Protein AF-0000000079723163 (afdb_homodimer)

Foldseek 3Di:
DDDDPDDAEAEDEDQDAVLLVVQCCQLVNWAWDDDDDFWTWTDDVRYIYMYGYDPDQDPDPDARDEAEDPDQDCVVSVVSCVVVVWAWDDDQDDDPFHGKTWTAGPSGHIYMYTYGD/DDDDPDDAEAEDEDQDAVLLVVQCCQLVNWAWDDDDDFWTWTDDVRYIYMYGYDPDQDPDPDARDEAEDPDQDCVVSVVSCVVVVWAWDDDQDDDPFHGKTWTAGPSGHIYMYTYGD

Radius of gyration: 17.19 Å; Cα contacts (8 Å, |Δi|>4): 540; chains: 2; bounding box: 41×47×34 Å

pLDDT: mean 89.73, std 8.56, range [56.38, 97.12]

Structure (mmCIF, N/CA/C/O backbone):
data_AF-0000000079723163-model_v1
#
loop_
_entity.id
_entity.type
_entity.pdbx_description
1 polymer 'VOC family protein'
#
loop_
_atom_site.group_PDB
_atom_site.id
_atom_site.type_symbol
_atom_site.label_atom_id
_atom_site.label_alt_id
_atom_site.label_comp_id
_atom_site.label_asym_id
_atom_site.label_entity_id
_atom_site.label_seq_id
_atom_site.pdbx_PDB_ins_code
_atom_site.Cartn_x
_atom_site.Cartn_y
_atom_site.Cartn_z
_atom_site.occupancy
_atom_site.B_iso_or_equiv
_atom_site.auth_seq_id
_atom_site.auth_comp_id
_atom_site.auth_asym_id
_atom_site.auth_atom_id
_atom_site.pdbx_PDB_model_num
ATOM 1 N N . MET A 1 1 ? 1.624 16.75 14.906 1 86.94 1 MET A N 1
ATOM 2 C CA . MET A 1 1 ? 1.81 15.477 14.234 1 86.94 1 MET A CA 1
ATOM 3 C C . MET A 1 1 ? 0.556 14.609 14.344 1 86.94 1 MET A C 1
ATOM 5 O O . MET A 1 1 ? -0.158 14.68 15.344 1 86.94 1 MET A O 1
ATOM 9 N N . ILE A 1 2 ? 0.342 13.891 13.289 1 90.44 2 ILE A N 1
ATOM 10 C CA . ILE A 1 2 ? -0.819 13.008 13.297 1 90.44 2 ILE A CA 1
ATOM 11 C C . ILE A 1 2 ? -0.411 11.625 13.812 1 90.44 2 ILE A C 1
ATOM 13 O O . ILE A 1 2 ? 0.451 10.969 13.227 1 90.44 2 ILE A O 1
ATOM 17 N N . ILE A 1 3 ? -1.005 11.25 14.828 1 85.88 3 ILE A N 1
ATOM 18 C CA . ILE A 1 3 ? -0.7 9.953 15.414 1 85.88 3 ILE A CA 1
ATOM 19 C C . ILE A 1 3 ? -1.606 8.883 14.797 1 85.88 3 ILE A C 1
ATOM 21 O O . ILE A 1 3 ? -2.832 9.023 14.805 1 85.88 3 ILE A O 1
ATOM 25 N N . VAL A 1 4 ? -0.95 7.883 14.25 1 88.62 4 VAL A N 1
ATOM 26 C CA . VAL A 1 4 ? -1.71 6.781 13.664 1 88.62 4 VAL A CA 1
ATOM 27 C C . VAL A 1 4 ? -1.384 5.484 14.406 1 88.62 4 VAL A C 1
ATOM 29 O O . VAL A 1 4 ? -0.294 5.336 14.961 1 88.62 4 VAL A O 1
ATOM 32 N N . GLU A 1 5 ? -2.271 4.57 14.461 1 85.88 5 GLU A N 1
ATOM 33 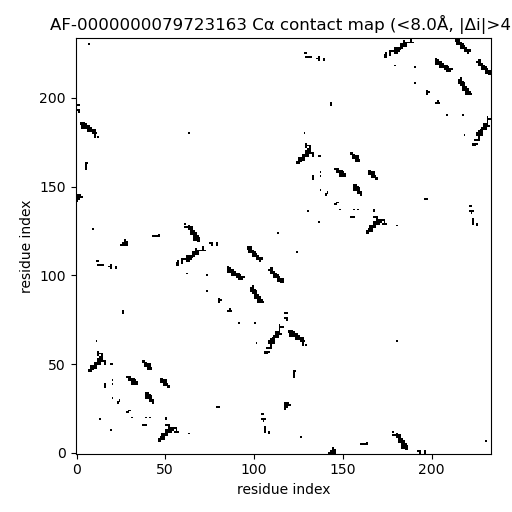C CA . GLU A 1 5 ? -2.088 3.289 15.141 1 85.88 5 GLU A CA 1
ATOM 34 C C . GLU A 1 5 ? -1.391 2.281 14.227 1 85.88 5 GLU A C 1
ATOM 36 O O . GLU A 1 5 ? -0.691 1.386 14.703 1 85.88 5 GLU A O 1
ATOM 41 N N . GLY A 1 6 ? -1.607 2.422 12.992 1 84.94 6 GLY A N 1
ATOM 42 C CA . GLY A 1 6 ? -1.061 1.499 12.008 1 84.94 6 GLY A CA 1
ATOM 43 C C . GLY A 1 6 ? -1.639 1.693 10.617 1 84.94 6 GLY A C 1
ATOM 44 O O . GLY A 1 6 ? -2.367 2.656 10.375 1 84.94 6 GLY A O 1
ATOM 45 N N . ILE A 1 7 ? -1.254 0.832 9.773 1 87.12 7 ILE A N 1
ATOM 46 C CA . ILE A 1 7 ? -1.836 0.818 8.43 1 87.12 7 ILE A CA 1
ATOM 47 C C . ILE A 1 7 ? -3.152 0.042 8.453 1 87.12 7 ILE A C 1
ATOM 49 O O . ILE A 1 7 ? -3.234 -1.038 9.039 1 87.12 7 ILE A O 1
ATOM 53 N N . GLY A 1 8 ? -4.176 0.606 7.969 1 88.12 8 GLY A N 1
ATOM 54 C CA . GLY A 1 8 ? -5.453 -0.081 7.844 1 88.12 8 GLY A CA 1
ATOM 55 C C . GLY A 1 8 ? -5.52 -1.002 6.641 1 88.12 8 GLY A C 1
ATOM 56 O O . GLY A 1 8 ? -5.832 -2.186 6.773 1 88.12 8 GLY A O 1
ATOM 57 N N . HIS A 1 9 ? -5.289 -0.412 5.527 1 91.44 9 HIS A N 1
ATOM 58 C CA . HIS A 1 9 ? -5.301 -1.197 4.301 1 91.44 9 HIS A CA 1
ATOM 59 C C . HIS A 1 9 ? -4.594 -0.459 3.166 1 91.44 9 HIS A C 1
ATOM 61 O O . HIS A 1 9 ? -4.355 0.748 3.26 1 91.44 9 HIS A O 1
ATOM 67 N N . VAL A 1 10 ? -4.223 -1.216 2.148 1 92.19 10 VAL A N 1
ATOM 68 C CA . VAL A 1 10 ? -3.699 -0.684 0.895 1 92.19 10 VAL A CA 1
ATOM 69 C C . VAL A 1 10 ? -4.781 -0.749 -0.183 1 92.19 10 VAL A C 1
ATOM 71 O O . VAL A 1 10 ? -5.449 -1.772 -0.337 1 92.19 10 VAL A O 1
ATOM 74 N N . ASN A 1 11 ? -4.918 0.325 -0.876 1 91.38 11 ASN A N 1
ATOM 75 C CA . ASN A 1 11 ? -5.906 0.347 -1.947 1 91.38 11 ASN A CA 1
ATOM 76 C C . ASN A 1 11 ? -5.309 -0.113 -3.273 1 91.38 11 ASN A C 1
ATOM 78 O O . ASN A 1 11 ? -4.23 0.337 -3.66 1 91.38 11 ASN A O 1
ATOM 82 N N . ILE A 1 12 ? -6.027 -0.979 -3.949 1 91 12 ILE A N 1
ATOM 83 C CA . ILE A 1 12 ? -5.637 -1.464 -5.27 1 91 12 ILE A CA 1
ATOM 84 C C . ILE A 1 12 ? -6.789 -1.264 -6.25 1 91 12 ILE A C 1
ATOM 86 O O . ILE A 1 12 ? -7.855 -1.861 -6.098 1 91 12 ILE A O 1
ATOM 90 N N . PRO A 1 13 ? -6.566 -0.438 -7.234 1 90.56 13 PRO A N 1
ATOM 91 C CA . PRO A 1 13 ? -7.613 -0.272 -8.25 1 90.56 13 PRO A CA 1
ATOM 92 C C . PRO A 1 13 ? -7.777 -1.504 -9.133 1 90.56 13 PRO A C 1
ATOM 94 O O . PRO A 1 13 ? -6.785 -2.127 -9.523 1 90.56 13 PRO A O 1
ATOM 97 N N . VAL A 1 14 ? -8.992 -1.816 -9.406 1 91.94 14 VAL A N 1
ATOM 98 C CA . VAL A 1 14 ? -9.258 -2.979 -10.25 1 91.94 14 VAL A CA 1
ATOM 99 C C . VAL A 1 14 ? -10.383 -2.656 -11.234 1 91.94 14 VAL A C 1
ATOM 101 O O . VAL A 1 14 ? -11.242 -1.818 -10.953 1 91.94 14 VAL A O 1
ATOM 104 N N . THR A 1 15 ? -10.375 -3.266 -12.383 1 90.56 15 THR A N 1
ATOM 105 C CA . THR A 1 15 ? -11.422 -3.07 -13.375 1 90.56 15 THR A CA 1
ATOM 106 C C . THR A 1 15 ? -12.477 -4.172 -13.273 1 90.56 15 THR A C 1
ATOM 108 O O . THR A 1 15 ? -13.641 -3.961 -13.609 1 90.56 15 THR A O 1
ATOM 111 N N . GLN A 1 16 ? -12.078 -5.297 -12.875 1 92.56 16 GLN A N 1
ATOM 112 C CA . GLN A 1 16 ? -12.953 -6.438 -12.656 1 92.56 16 GLN A CA 1
ATOM 113 C C . GLN A 1 16 ? -12.828 -6.965 -11.227 1 92.56 16 GLN A C 1
ATOM 115 O O . GLN A 1 16 ? -11.938 -7.766 -10.938 1 92.56 16 GLN A O 1
ATOM 120 N N . LEU A 1 17 ? -13.75 -6.66 -10.406 1 95.25 17 LEU A N 1
ATOM 121 C CA . LEU A 1 17 ? -13.664 -6.891 -8.969 1 95.25 17 LEU A CA 1
ATOM 122 C C . LEU A 1 17 ? -13.625 -8.383 -8.664 1 95.25 17 LEU A C 1
ATOM 124 O O . LEU A 1 17 ? -12.727 -8.852 -7.957 1 95.25 17 LEU A O 1
ATOM 128 N N . ASP A 1 18 ? -14.547 -9.18 -9.258 1 96.31 18 ASP A N 1
ATOM 129 C CA . ASP A 1 18 ? -14.648 -10.602 -8.953 1 96.31 18 ASP A CA 1
ATOM 130 C C . ASP A 1 18 ? -13.391 -11.352 -9.375 1 96.31 18 ASP A C 1
ATOM 132 O O . ASP A 1 18 ? -12.891 -12.195 -8.633 1 96.31 18 ASP A O 1
ATOM 136 N N . ALA A 1 19 ? -12.945 -11.055 -10.531 1 95 19 ALA A N 1
ATOM 137 C CA . ALA A 1 19 ? -11.719 -11.688 -11.016 1 95 19 ALA A CA 1
ATOM 138 C C . ALA A 1 19 ? -10.539 -11.359 -10.117 1 95 19 ALA A C 1
ATOM 140 O O . ALA A 1 19 ? -9.68 -12.219 -9.875 1 95 19 ALA A O 1
ATOM 141 N N . SER A 1 20 ? -10.453 -10.141 -9.695 1 95.94 20 SER A N 1
ATOM 142 C CA . SER A 1 20 ? -9.367 -9.719 -8.82 1 95.94 20 SER A CA 1
ATOM 143 C C . SER A 1 20 ? -9.445 -10.414 -7.469 1 95.94 20 SER A C 1
ATOM 145 O O . SER A 1 20 ? -8.422 -10.844 -6.926 1 95.94 20 SER A O 1
ATOM 147 N N . ILE A 1 21 ? -10.641 -10.453 -6.914 1 97.06 21 ILE A N 1
ATOM 148 C CA . ILE A 1 21 ? -10.836 -11.164 -5.652 1 97.06 21 ILE A CA 1
ATOM 149 C C . ILE A 1 21 ? -10.328 -12.594 -5.781 1 97.06 21 ILE A C 1
ATOM 151 O O . ILE A 1 21 ? -9.57 -13.07 -4.934 1 97.06 21 ILE A O 1
ATOM 155 N N . GLU A 1 22 ? -10.719 -13.297 -6.824 1 96.75 22 GLU A N 1
ATOM 156 C CA . GLU A 1 22 ? -10.305 -14.68 -7.055 1 96.75 22 GLU A CA 1
ATOM 157 C C . GLU A 1 22 ? -8.789 -14.781 -7.18 1 96.75 22 GLU A C 1
ATOM 159 O O . GLU A 1 22 ? -8.18 -15.711 -6.641 1 96.75 22 GLU A O 1
ATOM 164 N N . PHE A 1 23 ? -8.227 -13.867 -7.848 1 96.5 23 PHE A N 1
ATOM 165 C CA . PHE A 1 23 ? -6.781 -13.844 -8.031 1 96.5 23 PHE A CA 1
ATOM 166 C C . PHE A 1 23 ? -6.066 -13.82 -6.688 1 96.5 23 PHE A C 1
ATOM 168 O O . PHE A 1 23 ? -5.199 -14.664 -6.426 1 96.5 23 PHE A O 1
ATOM 175 N N . TYR A 1 24 ? -6.391 -12.883 -5.852 1 95.88 24 TYR A N 1
ATOM 176 C CA . TYR A 1 24 ? -5.695 -12.703 -4.582 1 95.88 24 TYR A CA 1
ATOM 177 C C . TYR A 1 24 ? -5.992 -13.859 -3.631 1 95.88 24 TYR A C 1
ATOM 179 O O . TYR A 1 24 ? -5.152 -14.227 -2.807 1 95.88 24 TYR A O 1
ATOM 187 N N . ARG A 1 25 ? -7.172 -14.414 -3.754 1 95.5 25 ARG A N 1
ATOM 188 C CA . ARG A 1 25 ? -7.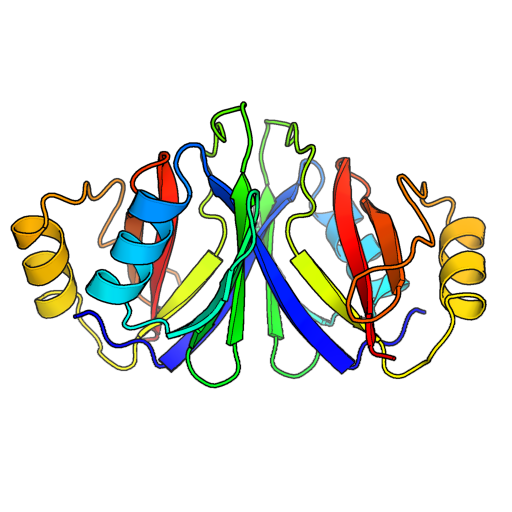492 -15.594 -2.963 1 95.5 25 ARG A CA 1
ATOM 189 C C . ARG A 1 25 ? -6.637 -16.781 -3.387 1 95.5 25 ARG A C 1
ATOM 191 O O . ARG A 1 25 ? -6.07 -17.484 -2.541 1 95.5 25 ARG A O 1
ATOM 198 N N . GLU A 1 26 ? -6.504 -16.969 -4.641 1 94.62 26 GLU A N 1
ATOM 199 C CA . GLU A 1 26 ? -5.844 -18.156 -5.18 1 94.62 26 GLU A CA 1
ATOM 200 C C . GLU A 1 26 ? -4.324 -18.047 -5.066 1 94.62 26 GLU A C 1
ATOM 202 O O . GLU A 1 26 ? -3.643 -19.031 -4.801 1 94.62 26 GLU A O 1
ATOM 207 N N . ILE A 1 27 ? -3.822 -16.875 -5.297 1 94.19 27 ILE A N 1
ATOM 208 C CA . ILE A 1 27 ? -2.375 -16.703 -5.355 1 94.19 27 ILE A CA 1
ATOM 209 C C . ILE A 1 27 ? -1.811 -16.594 -3.943 1 94.19 27 ILE A C 1
ATOM 211 O O . ILE A 1 27 ? -0.755 -17.156 -3.646 1 94.19 27 ILE A O 1
ATOM 215 N N . PHE A 1 28 ? -2.461 -15.82 -2.986 1 91.88 28 PHE A N 1
ATOM 216 C CA . PHE A 1 28 ? -1.898 -15.516 -1.676 1 91.88 28 PHE A CA 1
ATOM 217 C C . PHE A 1 28 ? -2.775 -16.078 -0.566 1 91.88 28 PHE A C 1
ATOM 219 O O . PHE A 1 28 ? -2.406 -16.031 0.609 1 91.88 28 PHE A O 1
ATOM 226 N N . ASP A 1 29 ? -3.916 -16.5 -0.84 1 91.94 29 ASP A N 1
ATOM 227 C CA . ASP A 1 29 ? -4.871 -17.047 0.116 1 91.94 29 ASP A CA 1
ATOM 228 C C . ASP A 1 29 ? -5.52 -15.953 0.949 1 91.94 29 ASP A C 1
ATOM 230 O O . ASP A 1 29 ? -5.711 -16.109 2.156 1 91.94 29 ASP A O 1
ATOM 234 N N . PHE A 1 30 ? -5.742 -14.867 0.364 1 94.62 30 PHE A N 1
ATOM 235 C CA . PHE A 1 30 ? -6.488 -13.805 1.025 1 94.62 30 PHE A CA 1
ATOM 236 C C . PHE A 1 30 ? -7.918 -14.25 1.32 1 94.62 30 PHE A C 1
ATOM 238 O O . PHE A 1 30 ? -8.523 -14.984 0.531 1 94.62 30 PHE A O 1
ATOM 245 N N . GLU A 1 31 ? -8.391 -13.75 2.445 1 95.94 31 GLU A N 1
ATOM 246 C CA . GLU A 1 31 ? -9.781 -13.992 2.807 1 95.94 31 GLU A CA 1
ATOM 247 C C . GLU A 1 31 ? -10.641 -12.758 2.547 1 95.94 31 GLU A C 1
ATOM 249 O O . GLU A 1 31 ? -10.234 -11.633 2.84 1 95.94 31 GLU A O 1
ATOM 254 N N . VAL A 1 32 ? -11.836 -12.953 2.041 1 96.75 32 VAL A N 1
ATOM 255 C CA . VAL A 1 32 ? -12.75 -11.844 1.795 1 96.75 32 VAL A CA 1
ATOM 256 C C . VAL A 1 32 ? -13.445 -11.453 3.096 1 96.75 32 VAL A C 1
ATOM 258 O O . VAL A 1 32 ? -14.148 -12.266 3.699 1 96.75 32 VAL A O 1
ATOM 261 N N . GLU A 1 33 ? -13.242 -10.273 3.525 1 95.38 33 GLU A N 1
ATOM 262 C CA . GLU A 1 33 ? -13.93 -9.773 4.715 1 95.38 33 GLU A CA 1
ATOM 263 C C . GLU A 1 33 ? -15.273 -9.148 4.352 1 95.38 33 GLU A C 1
ATOM 265 O O . GLU A 1 33 ? -16.281 -9.422 5.004 1 95.38 33 GLU A O 1
ATOM 270 N N . THR A 1 34 ? -15.234 -8.281 3.457 1 94.94 34 THR A N 1
ATOM 271 C CA . THR A 1 34 ? -16.438 -7.629 2.963 1 94.94 34 THR A CA 1
ATOM 272 C C . THR A 1 34 ? -16.391 -7.484 1.443 1 94.94 34 THR A C 1
ATOM 274 O O . THR A 1 34 ? -15.312 -7.414 0.854 1 94.94 34 THR A O 1
ATOM 277 N N . LYS A 1 35 ? -17.469 -7.586 0.819 1 95.94 35 LYS A N 1
ATOM 278 C CA . LYS A 1 35 ? -17.641 -7.355 -0.613 1 95.94 35 LYS A CA 1
ATOM 279 C C . LYS A 1 35 ? -18.891 -6.531 -0.894 1 95.94 35 LYS A C 1
ATOM 281 O O . LYS A 1 35 ? -19.984 -6.855 -0.411 1 95.94 35 LYS A O 1
ATOM 286 N N . LYS A 1 36 ? -18.719 -5.512 -1.542 1 94.69 36 LYS A N 1
ATOM 287 C CA . LYS A 1 36 ? -19.797 -4.66 -2.045 1 94.69 36 LYS A CA 1
ATOM 288 C C . LYS A 1 36 ? -19.781 -4.602 -3.57 1 94.69 36 LYS A C 1
ATOM 290 O O . LYS A 1 36 ? -19.094 -5.391 -4.219 1 94.69 36 LYS A O 1
ATOM 295 N N . ASP A 1 37 ? -20.531 -3.736 -4.109 1 92.94 37 ASP A N 1
ATOM 296 C CA . ASP A 1 37 ? -20.641 -3.684 -5.562 1 92.94 37 ASP A CA 1
ATOM 297 C C . ASP A 1 37 ? -19.359 -3.172 -6.199 1 92.94 37 ASP A C 1
ATOM 299 O O . ASP A 1 37 ? -18.922 -3.678 -7.242 1 92.94 37 ASP A O 1
ATOM 303 N N . ALA A 1 38 ? -18.75 -2.182 -5.562 1 93 38 ALA A N 1
ATOM 304 C CA . ALA A 1 38 ? -17.641 -1.516 -6.23 1 93 38 ALA A CA 1
ATOM 305 C C . ALA A 1 38 ? -16.344 -1.703 -5.445 1 93 38 ALA A C 1
ATOM 307 O O . ALA A 1 38 ? -15.312 -1.106 -5.781 1 93 38 ALA A O 1
ATOM 308 N N . GLU A 1 39 ? -16.391 -2.557 -4.387 1 94.5 39 GLU A N 1
ATOM 309 C CA . GLU A 1 39 ? -15.172 -2.711 -3.598 1 94.5 39 GLU A CA 1
ATOM 310 C C . GLU A 1 39 ? -15.219 -3.984 -2.758 1 94.5 39 GLU A C 1
ATOM 312 O O . GLU A 1 39 ? -16.281 -4.559 -2.547 1 94.5 39 GLU A O 1
ATOM 317 N N . ALA A 1 40 ? -14.086 -4.434 -2.334 1 96.75 40 ALA A N 1
ATOM 318 C CA . ALA A 1 40 ? -13.938 -5.578 -1.442 1 96.75 40 ALA A CA 1
ATOM 319 C C . ALA A 1 40 ? -12.734 -5.406 -0.521 1 96.75 40 ALA A C 1
ATOM 321 O O . ALA A 1 40 ? -11.688 -4.914 -0.947 1 96.75 40 ALA A O 1
ATOM 322 N N . ILE A 1 41 ? -12.906 -5.762 0.678 1 95.12 41 ILE A N 1
ATOM 323 C CA . ILE A 1 41 ? -11.797 -5.812 1.626 1 95.12 41 ILE A CA 1
ATOM 324 C C . ILE A 1 41 ? -11.344 -7.262 1.812 1 95.12 41 ILE A C 1
ATOM 326 O O . ILE A 1 41 ? -12.156 -8.133 2.121 1 95.12 41 ILE A O 1
ATOM 330 N N . LEU A 1 42 ? -10.102 -7.492 1.547 1 96.25 42 LEU A N 1
ATOM 331 C CA . LEU A 1 42 ? -9.492 -8.805 1.745 1 96.25 42 LEU A CA 1
ATOM 332 C C . LEU A 1 42 ? -8.438 -8.75 2.844 1 96.25 42 LEU A C 1
ATOM 334 O O . LEU A 1 42 ? -7.699 -7.773 2.953 1 96.25 42 LEU A O 1
ATOM 338 N N . SER A 1 43 ? -8.352 -9.773 3.596 1 94.69 43 SER A N 1
ATOM 339 C CA . SER A 1 43 ? -7.383 -9.82 4.688 1 94.69 43 SER A CA 1
ATOM 340 C C . SER A 1 43 ? -6.449 -11.016 4.551 1 94.69 43 SER A C 1
ATOM 342 O O . SER A 1 43 ? -6.832 -12.055 3.998 1 94.69 43 SER A O 1
ATOM 344 N N . LEU A 1 44 ? -5.246 -10.812 4.871 1 90.88 44 LEU A N 1
ATOM 345 C CA . LEU A 1 44 ? -4.223 -11.828 5.078 1 90.88 44 LEU A CA 1
ATOM 346 C C . LEU A 1 44 ? -3.541 -11.656 6.43 1 90.88 44 LEU A C 1
ATOM 348 O O . LEU A 1 44 ? -2.707 -10.758 6.598 1 90.88 44 LEU A O 1
ATOM 352 N N . ASP A 1 45 ? -3.904 -12.461 7.426 1 85.81 45 ASP A N 1
ATOM 353 C CA . ASP A 1 45 ? -3.463 -12.289 8.805 1 85.81 45 ASP A CA 1
ATOM 354 C C . ASP A 1 45 ? -3.816 -10.891 9.328 1 85.81 45 ASP A C 1
ATOM 356 O O . ASP A 1 45 ? -4.992 -10.547 9.43 1 85.81 45 ASP A O 1
ATOM 360 N N . SER A 1 46 ? -2.781 -10.039 9.516 1 82.38 46 SER A N 1
ATOM 361 C CA . SER A 1 46 ? -3.047 -8.734 10.117 1 82.38 46 SER A CA 1
ATOM 362 C C . SER A 1 46 ? -3.07 -7.637 9.062 1 82.38 46 SER A C 1
ATOM 364 O O . SER A 1 46 ? -3.225 -6.457 9.391 1 82.38 46 SER A O 1
ATOM 366 N N . PHE A 1 47 ? -2.984 -8.023 7.852 1 85.38 47 PHE A N 1
ATOM 367 C CA . PHE A 1 47 ? -2.926 -7.031 6.785 1 85.38 47 PHE A CA 1
ATOM 368 C C . PHE A 1 47 ? -4.184 -7.09 5.922 1 85.38 47 PHE A C 1
ATOM 370 O O . PHE A 1 47 ? -4.793 -8.148 5.781 1 85.38 47 PHE A O 1
ATOM 377 N N . LYS A 1 48 ? -4.52 -5.926 5.379 1 92.44 48 LYS A N 1
ATOM 378 C CA . LYS A 1 48 ? -5.695 -5.863 4.512 1 92.44 48 LYS A CA 1
ATOM 379 C C . LYS A 1 48 ? -5.391 -5.098 3.229 1 92.44 48 LYS A C 1
ATOM 381 O O . LYS A 1 48 ? -4.602 -4.152 3.234 1 92.44 48 LYS A O 1
ATOM 386 N N . ILE A 1 49 ? -6.008 -5.523 2.18 1 94.62 49 ILE A N 1
ATOM 387 C CA . ILE A 1 49 ? -6.074 -4.746 0.949 1 94.62 49 ILE A CA 1
ATOM 388 C C . ILE A 1 49 ? -7.531 -4.43 0.616 1 94.62 49 ILE A C 1
ATOM 390 O O . ILE A 1 49 ? -8.43 -5.195 0.97 1 94.62 49 ILE A O 1
ATOM 394 N N . ARG A 1 50 ? -7.738 -3.336 0.056 1 93.62 50 ARG A N 1
ATOM 395 C CA . ARG A 1 50 ? -9.039 -2.938 -0.47 1 93.62 50 ARG A CA 1
ATOM 396 C C . ARG A 1 50 ? -9.016 -2.846 -1.992 1 93.62 50 ARG A C 1
ATOM 398 O O . ARG A 1 5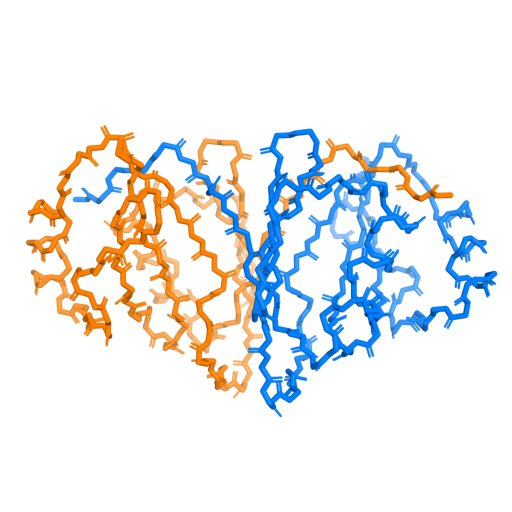0 ? -8.25 -2.059 -2.557 1 93.62 50 ARG A O 1
ATOM 405 N N . LEU A 1 51 ? -9.719 -3.699 -2.592 1 95.06 51 LEU A N 1
ATOM 406 C CA . LEU A 1 51 ? -9.922 -3.641 -4.035 1 95.06 51 LEU A CA 1
ATOM 407 C C . LEU A 1 51 ? -11.039 -2.668 -4.391 1 95.06 51 LEU A C 1
ATOM 409 O O . LEU A 1 51 ? -12.148 -2.77 -3.861 1 95.06 51 LEU A O 1
ATOM 413 N N . VAL A 1 52 ? -10.727 -1.747 -5.223 1 91.75 52 VAL A N 1
ATOM 414 C CA . VAL A 1 52 ? -11.695 -0.711 -5.566 1 91.75 52 VAL A CA 1
ATOM 415 C C . VAL A 1 52 ? -11.898 -0.678 -7.082 1 91.75 52 VAL A C 1
ATOM 417 O O . VAL A 1 52 ? -10.938 -0.525 -7.84 1 91.75 52 VAL A O 1
ATOM 420 N N . LYS A 1 53 ? -13.117 -0.801 -7.441 1 91.62 53 LYS A N 1
ATOM 421 C CA . LYS A 1 53 ? -13.43 -0.73 -8.867 1 91.62 53 LYS A CA 1
ATOM 422 C C . LYS A 1 53 ? -13.078 0.639 -9.438 1 91.62 53 LYS A C 1
ATOM 424 O O . LYS A 1 53 ? -13.461 1.67 -8.883 1 91.62 53 LYS A O 1
ATOM 429 N N . SER A 1 54 ? -12.25 0.562 -10.406 1 83.94 54 SER A N 1
ATOM 430 C CA . SER A 1 54 ? -11.828 1.778 -11.094 1 83.94 54 SER A CA 1
ATOM 431 C C . SER A 1 54 ? -11.844 1.595 -12.609 1 83.94 54 SER A C 1
ATOM 433 O O . SER A 1 54 ? -11.719 0.473 -13.102 1 83.94 54 SER A O 1
ATOM 435 N N . THR A 1 55 ? -12.055 2.707 -13.32 1 74.69 55 THR A N 1
ATOM 436 C CA . THR A 1 55 ? -12.086 2.639 -14.773 1 74.69 55 THR A CA 1
ATOM 437 C C . THR A 1 55 ? -10.695 2.895 -15.352 1 74.69 55 THR A C 1
ATOM 439 O O . THR A 1 55 ? -10.469 2.688 -16.547 1 74.69 55 THR A O 1
ATOM 442 N N . ILE A 1 56 ? -9.852 3.312 -14.586 1 60.97 56 ILE A N 1
ATOM 443 C CA . ILE A 1 56 ? -8.531 3.652 -15.094 1 60.97 56 ILE A CA 1
ATOM 444 C C . ILE A 1 56 ? -7.531 2.568 -14.703 1 60.97 56 ILE A C 1
ATOM 446 O O . ILE A 1 56 ? -7.496 2.135 -13.547 1 60.97 56 ILE A O 1
ATOM 450 N N . ALA A 1 57 ? -6.93 2.068 -15.773 1 57.25 57 ALA A N 1
ATOM 451 C CA . ALA A 1 57 ? -5.859 1.112 -15.492 1 57.25 57 ALA A CA 1
ATOM 452 C C . ALA A 1 57 ? -4.648 1.81 -14.883 1 57.25 57 ALA A C 1
ATOM 454 O O . ALA A 1 57 ? -4.293 2.922 -15.289 1 57.25 57 ALA A O 1
ATOM 455 N N . PRO A 1 58 ? -4.242 1.247 -13.758 1 57.09 58 PRO A N 1
ATOM 456 C CA . PRO A 1 58 ? -3.045 1.873 -13.188 1 57.09 58 PRO A CA 1
ATOM 457 C C . PRO A 1 58 ? -1.845 1.82 -14.133 1 57.09 58 PRO A C 1
ATOM 459 O O . PRO A 1 58 ? -1.698 0.864 -14.898 1 57.09 58 PRO A O 1
ATOM 462 N N . ASP A 1 59 ? -1.411 2.861 -14.586 1 56.38 59 ASP A N 1
ATOM 463 C CA . ASP A 1 59 ? -0.128 2.854 -15.281 1 56.38 59 ASP A CA 1
ATOM 464 C C . ASP A 1 59 ? 1.034 2.838 -14.297 1 56.38 59 ASP A C 1
ATOM 466 O O . ASP A 1 59 ? 1.685 3.863 -14.078 1 56.38 59 ASP A O 1
ATOM 470 N N . GLN A 1 60 ? 1.112 1.629 -13.758 1 61.78 60 GLN A N 1
ATOM 471 C CA . GLN A 1 60 ? 2.062 1.739 -12.656 1 61.78 60 GLN A CA 1
ATOM 472 C C . GLN A 1 60 ? 3.379 1.045 -12.992 1 61.78 60 GLN A C 1
ATOM 474 O O . GLN A 1 60 ? 3.381 -0.072 -13.516 1 61.78 60 GLN A O 1
ATOM 479 N N . THR A 1 61 ? 4.445 1.761 -13.062 1 62.84 61 THR A N 1
ATOM 480 C CA . THR A 1 61 ? 5.789 1.2 -13.164 1 62.84 61 THR A CA 1
ATOM 481 C C . THR A 1 61 ? 6.285 0.741 -11.797 1 62.84 61 THR A C 1
ATOM 483 O O . THR A 1 61 ? 7.262 -0.007 -11.703 1 62.84 61 THR A O 1
ATOM 486 N N . LEU A 1 62 ? 5.586 1.13 -10.891 1 75.75 62 LEU A N 1
ATOM 487 C CA . LEU A 1 62 ? 6.004 0.802 -9.531 1 75.75 62 LEU A CA 1
ATOM 488 C C . LEU A 1 62 ? 4.992 -0.117 -8.859 1 75.75 62 LEU A C 1
ATOM 490 O O . LEU A 1 62 ? 3.783 0.102 -8.969 1 75.75 62 LEU A O 1
ATOM 494 N N . ALA A 1 63 ? 5.578 -1.212 -8.289 1 81 63 ALA A N 1
ATOM 495 C CA . ALA A 1 63 ? 4.691 -2.09 -7.535 1 81 63 ALA A CA 1
ATOM 496 C C . ALA A 1 63 ? 4 -1.328 -6.406 1 81 63 ALA A C 1
ATOM 498 O O . ALA A 1 63 ? 4.617 -0.493 -5.742 1 81 63 ALA A O 1
ATOM 499 N N . ALA A 1 64 ? 2.785 -1.655 -6.207 1 79.62 64 ALA A N 1
ATOM 500 C CA . ALA A 1 64 ? 2.02 -0.995 -5.152 1 79.62 64 ALA A CA 1
ATOM 501 C C . ALA A 1 64 ? 2.539 -1.383 -3.773 1 79.62 64 ALA A C 1
ATOM 503 O O . ALA A 1 64 ? 2.664 -0.532 -2.889 1 79.62 64 ALA A O 1
ATOM 504 N N . LEU A 1 65 ? 2.775 -2.709 -3.648 1 85.06 65 LEU A N 1
ATOM 505 C CA . LEU A 1 65 ? 3.211 -3.223 -2.354 1 85.06 65 LEU A CA 1
ATOM 506 C C . LEU A 1 65 ? 4.156 -4.406 -2.529 1 85.06 65 LEU A C 1
ATOM 508 O O . LEU A 1 65 ? 4.223 -5 -3.607 1 85.06 65 LEU A O 1
ATOM 512 N N . SER A 1 66 ? 4.887 -4.676 -1.467 1 90.38 66 SER A N 1
ATOM 513 C CA . SER A 1 66 ? 5.809 -5.805 -1.391 1 90.38 66 SER A CA 1
ATOM 514 C C . SER A 1 66 ? 5.488 -6.699 -0.201 1 90.38 66 SER A C 1
ATOM 516 O O . SER A 1 66 ? 5.352 -6.223 0.927 1 90.38 66 SER A O 1
ATOM 518 N N . PHE A 1 67 ? 5.375 -7.953 -0.528 1 91.56 67 PHE A N 1
ATOM 519 C CA . PHE A 1 67 ? 5.172 -8.953 0.515 1 91.56 67 PHE A CA 1
ATOM 520 C C . PHE A 1 67 ? 6.488 -9.617 0.886 1 91.56 67 PHE A C 1
ATOM 522 O O . PHE A 1 67 ? 7.32 -9.891 0.017 1 91.56 67 PHE A O 1
ATOM 529 N N . VAL A 1 68 ? 6.578 -9.906 2.107 1 89.06 68 VAL A N 1
ATOM 530 C CA . VAL A 1 68 ? 7.766 -10.609 2.58 1 89.06 68 VAL A CA 1
ATOM 531 C C . VAL A 1 68 ? 7.504 -12.109 2.584 1 89.06 68 VAL A C 1
ATOM 533 O O . VAL A 1 68 ? 6.473 -12.57 3.086 1 89.06 68 VAL A O 1
ATOM 536 N N . MET A 1 69 ? 8.422 -12.781 1.981 1 89.44 69 MET A N 1
ATOM 537 C CA . MET A 1 69 ? 8.359 -14.234 2.004 1 89.44 69 MET A CA 1
ATOM 538 C C . MET A 1 69 ? 9.25 -14.797 3.105 1 89.44 69 MET A C 1
ATOM 540 O O . MET A 1 69 ? 10.273 -14.211 3.441 1 89.44 69 MET A O 1
ATOM 544 N N . ASP A 1 70 ? 8.867 -15.883 3.66 1 86.25 70 ASP A N 1
ATOM 545 C CA . ASP A 1 70 ? 9.656 -16.531 4.703 1 86.25 70 ASP A CA 1
ATOM 546 C C . ASP A 1 70 ? 10.594 -17.578 4.105 1 86.25 70 ASP A C 1
ATOM 548 O O . ASP A 1 70 ? 11.172 -18.391 4.832 1 86.25 70 ASP A O 1
ATOM 552 N N . VAL A 1 71 ? 10.672 -17.656 2.834 1 86.69 71 VAL A N 1
ATOM 553 C CA . VAL A 1 71 ? 11.578 -18.562 2.137 1 86.69 71 VAL A CA 1
ATOM 554 C C . VAL A 1 71 ? 12.609 -17.766 1.35 1 86.69 71 VAL A C 1
ATOM 556 O O . VAL A 1 71 ? 12.336 -16.641 0.906 1 86.69 71 VAL A O 1
ATOM 559 N N . ASP A 1 72 ? 13.766 -18.406 1.133 1 86.25 72 ASP A N 1
ATOM 560 C CA . ASP A 1 72 ? 14.859 -17.703 0.467 1 86.25 72 ASP A CA 1
ATOM 561 C C . ASP A 1 72 ? 14.977 -18.141 -0.995 1 86.25 72 ASP A C 1
ATOM 563 O O . ASP A 1 72 ? 16.078 -18.328 -1.507 1 86.25 72 ASP A O 1
ATOM 567 N N . ASP A 1 73 ? 13.93 -18.375 -1.58 1 87.31 73 ASP A N 1
ATOM 568 C CA . ASP A 1 73 ? 13.891 -18.625 -3.02 1 87.31 73 ASP A CA 1
ATOM 569 C C . ASP A 1 73 ? 12.469 -18.453 -3.561 1 87.31 73 ASP A C 1
ATOM 571 O O . ASP A 1 73 ? 11.508 -18.375 -2.789 1 87.31 73 ASP A O 1
ATOM 575 N N . PHE A 1 74 ? 12.375 -18.375 -4.906 1 93.31 74 PHE A N 1
ATOM 576 C CA . PHE A 1 74 ? 11.094 -18.078 -5.535 1 93.31 74 PHE A CA 1
ATOM 577 C C . PHE A 1 74 ? 10.578 -19.281 -6.305 1 93.31 74 PHE A C 1
ATOM 579 O O . PHE A 1 74 ? 9.656 -19.172 -7.113 1 93.31 74 PHE A O 1
ATOM 586 N N . THR A 1 75 ? 11.211 -20.453 -6.105 1 93.38 75 THR A N 1
ATOM 587 C CA . THR A 1 75 ? 10.906 -21.609 -6.934 1 93.38 75 THR A CA 1
ATOM 588 C C . THR A 1 75 ? 9.422 -21.938 -6.871 1 93.38 75 THR A C 1
ATOM 590 O O . THR A 1 75 ? 8.75 -22.016 -7.906 1 93.38 75 THR A O 1
ATOM 593 N N . GLU A 1 76 ? 8.922 -22.078 -5.676 1 93.12 76 GLU A N 1
ATOM 594 C CA . GLU A 1 76 ? 7.512 -22.422 -5.527 1 93.12 76 GLU A CA 1
ATOM 595 C C . GLU A 1 76 ? 6.621 -21.297 -6.047 1 93.12 76 GLU A C 1
ATOM 597 O O . GLU A 1 76 ? 5.602 -21.547 -6.688 1 93.12 76 GLU A O 1
ATOM 602 N N . ALA A 1 77 ? 7 -20.094 -5.707 1 94.44 77 ALA A N 1
ATOM 603 C CA . ALA A 1 77 ? 6.223 -18.953 -6.168 1 94.44 77 ALA A CA 1
ATOM 604 C C . ALA A 1 77 ? 6.18 -18.891 -7.691 1 94.44 77 ALA A C 1
ATOM 606 O O . ALA A 1 77 ? 5.113 -18.672 -8.281 1 94.44 77 ALA A O 1
ATOM 607 N N . ILE A 1 78 ? 7.344 -19.078 -8.312 1 95.69 78 ILE A N 1
ATOM 608 C CA . ILE A 1 78 ? 7.434 -19.031 -9.766 1 95.69 78 ILE A CA 1
ATOM 609 C C . ILE A 1 78 ? 6.562 -20.125 -10.375 1 95.69 78 ILE A C 1
ATOM 611 O O . ILE A 1 78 ? 5.828 -19.875 -11.336 1 95.69 78 ILE A O 1
ATOM 615 N N . THR A 1 79 ? 6.672 -21.266 -9.836 1 95.81 79 THR A N 1
ATOM 616 C CA . THR A 1 79 ? 5.859 -22.375 -10.312 1 95.81 79 THR A CA 1
ATOM 617 C C . THR A 1 79 ? 4.371 -22.031 -10.242 1 95.81 79 THR A C 1
ATOM 619 O O . THR A 1 79 ? 3.631 -22.25 -11.195 1 95.81 79 THR A O 1
ATOM 622 N N . GLU A 1 80 ? 3.924 -21.516 -9.141 1 95 80 GLU A N 1
ATOM 623 C CA . GLU A 1 80 ? 2.527 -21.125 -8.945 1 95 80 GLU A CA 1
ATOM 624 C C . GLU A 1 80 ? 2.096 -20.078 -9.953 1 95 80 GLU A C 1
ATOM 626 O O . GLU A 1 80 ? 1.017 -20.172 -10.539 1 95 80 GLU A O 1
ATOM 631 N N . LEU A 1 81 ? 2.881 -19.047 -10.125 1 96.19 81 LEU A N 1
ATOM 632 C CA . LEU A 1 81 ? 2.578 -17.969 -11.055 1 96.19 81 LEU A CA 1
ATOM 633 C C . LEU A 1 81 ? 2.463 -18.484 -12.484 1 96.19 81 LEU A C 1
ATOM 635 O O . LEU A 1 81 ? 1.55 -18.094 -13.219 1 96.19 81 LEU A O 1
ATOM 639 N N . GLU A 1 82 ? 3.334 -19.328 -12.844 1 95.56 82 GLU A N 1
ATOM 640 C CA . GLU A 1 82 ? 3.314 -19.922 -14.18 1 95.56 82 GLU A CA 1
ATOM 641 C C . GLU A 1 82 ? 2.078 -20.781 -14.391 1 95.56 82 GLU A C 1
ATOM 643 O O . GLU A 1 82 ? 1.433 -20.719 -15.438 1 95.56 82 GLU A O 1
ATOM 648 N N . GLU A 1 83 ? 1.803 -21.578 -13.469 1 95.19 83 GLU A N 1
ATOM 649 C CA . GLU A 1 83 ? 0.645 -22.469 -13.555 1 95.19 83 GLU A CA 1
ATOM 650 C C . GLU A 1 83 ? -0.646 -21.672 -13.719 1 95.19 83 GLU A C 1
ATOM 652 O O . GLU A 1 83 ? -1.584 -22.125 -14.375 1 95.19 83 GLU A O 1
ATOM 657 N N . LYS A 1 84 ? -0.636 -20.516 -13.141 1 94.56 84 LYS A N 1
ATOM 658 C CA . LYS A 1 84 ? -1.834 -19.688 -13.188 1 94.56 84 LYS A CA 1
ATOM 659 C C . LYS A 1 84 ? -1.739 -18.656 -14.305 1 94.56 84 LYS A C 1
ATOM 661 O O . LYS A 1 84 ? -2.576 -17.75 -14.391 1 94.56 84 LYS A O 1
ATOM 666 N N . ASN A 1 85 ? -0.663 -18.703 -15.016 1 95.5 85 ASN A N 1
ATOM 667 C CA . ASN A 1 85 ? -0.427 -17.844 -16.172 1 95.5 85 ASN A CA 1
ATOM 668 C C . ASN A 1 85 ? -0.313 -16.375 -15.766 1 95.5 85 ASN A C 1
ATOM 670 O O . ASN A 1 85 ? -0.89 -15.492 -16.406 1 95.5 85 ASN A O 1
ATOM 674 N N . VAL A 1 86 ? 0.281 -16.172 -14.68 1 95.88 86 VAL A N 1
ATOM 675 C CA . VAL A 1 86 ? 0.562 -14.82 -14.211 1 95.88 86 VAL A CA 1
ATOM 676 C C . VAL A 1 86 ? 1.905 -14.352 -14.766 1 95.88 86 VAL A C 1
ATOM 678 O O . VAL A 1 86 ? 2.91 -15.055 -14.656 1 95.88 86 VAL A O 1
ATOM 681 N N . LYS A 1 87 ? 1.889 -13.164 -15.266 1 95.12 87 LYS A N 1
ATOM 682 C CA . LYS A 1 87 ? 3.092 -12.633 -15.898 1 95.12 87 LYS A CA 1
ATOM 683 C C . LYS A 1 87 ? 4.078 -12.109 -14.852 1 95.12 87 LYS A C 1
ATOM 685 O O . LYS A 1 87 ? 3.738 -11.242 -14.047 1 95.12 87 LYS A O 1
ATOM 690 N N . ILE A 1 88 ? 5.316 -12.609 -14.906 1 95.94 88 ILE A N 1
ATOM 691 C CA . ILE A 1 88 ? 6.422 -12.039 -14.141 1 95.94 88 ILE A CA 1
ATOM 692 C C . ILE A 1 88 ? 7.027 -10.867 -14.906 1 95.94 88 ILE A C 1
ATOM 694 O O . ILE A 1 88 ? 7.473 -11.023 -16.047 1 95.94 88 ILE A O 1
ATOM 698 N N . VAL A 1 89 ? 7.016 -9.773 -14.32 1 94.25 89 VAL A N 1
ATOM 699 C CA . VAL A 1 89 ? 7.402 -8.539 -15 1 94.25 89 VAL A CA 1
ATOM 700 C C . VAL A 1 89 ? 8.883 -8.258 -14.766 1 94.25 89 VAL A C 1
ATOM 702 O O . VAL A 1 89 ? 9.57 -7.711 -15.633 1 94.25 89 VAL A O 1
ATOM 705 N N . ARG A 1 90 ? 9.359 -8.648 -13.625 1 93.38 90 ARG A N 1
ATOM 706 C CA . ARG A 1 90 ? 10.742 -8.367 -13.258 1 93.38 90 ARG A CA 1
ATOM 707 C C . ARG A 1 90 ? 11.25 -9.383 -12.242 1 93.38 90 ARG A C 1
ATOM 709 O O . ARG A 1 90 ? 10.539 -9.742 -11.297 1 93.38 90 ARG A O 1
ATOM 716 N N . GLY A 1 91 ? 12.484 -9.672 -12.43 1 90.94 91 GLY A N 1
ATOM 717 C CA . GLY A 1 91 ? 13.148 -10.516 -11.453 1 90.94 91 GLY A CA 1
ATOM 718 C C . GLY A 1 91 ? 13 -12 -11.742 1 90.94 91 GLY A C 1
ATOM 719 O O . GLY A 1 91 ? 12.445 -12.383 -12.781 1 90.94 91 GLY A O 1
ATOM 720 N N . PRO A 1 92 ? 13.445 -12.781 -10.859 1 94 92 PRO A N 1
ATOM 721 C CA . PRO A 1 92 ? 14.133 -12.492 -9.602 1 94 92 PRO A CA 1
ATOM 722 C C . PRO A 1 92 ? 15.406 -11.672 -9.797 1 94 92 PRO A C 1
ATOM 724 O O . PRO A 1 92 ? 16.125 -11.867 -10.781 1 94 92 PRO A O 1
ATOM 727 N N . GLU A 1 93 ? 15.445 -10.664 -8.883 1 91.56 93 GLU A N 1
ATOM 728 C CA . GLU A 1 93 ? 16.641 -9.82 -8.922 1 91.56 93 GLU A CA 1
ATOM 729 C C . GLU A 1 93 ? 17.109 -9.477 -7.512 1 91.56 93 GLU A C 1
ATOM 731 O O . GLU A 1 93 ? 16.297 -9.297 -6.602 1 91.56 93 GLU A O 1
ATOM 736 N N . GLY A 1 94 ? 18.391 -9.445 -7.352 1 87.25 94 GLY A N 1
ATOM 737 C CA . GLY A 1 94 ? 18.984 -9.078 -6.078 1 87.25 94 GLY A CA 1
ATOM 738 C C . GLY A 1 94 ? 18.734 -7.629 -5.695 1 87.25 94 GLY A C 1
ATOM 739 O O . GLY A 1 94 ? 18.672 -6.754 -6.562 1 87.25 94 GLY A O 1
ATOM 740 N N . THR A 1 95 ? 18.5 -7.492 -4.328 1 77.38 95 THR A N 1
ATOM 741 C CA . THR A 1 95 ? 18.469 -6.164 -3.721 1 77.38 95 THR A CA 1
ATOM 742 C C . THR A 1 95 ? 19.609 -6.012 -2.713 1 77.38 95 THR A C 1
ATOM 744 O O . THR A 1 95 ? 20.453 -6.898 -2.576 1 77.38 95 THR A O 1
ATOM 747 N N . ASP A 1 96 ? 19.734 -4.875 -2.213 1 77.38 96 ASP A N 1
ATOM 748 C CA . ASP A 1 96 ? 20.75 -4.664 -1.199 1 77.38 96 ASP A CA 1
ATOM 749 C C . ASP A 1 96 ? 20.562 -5.605 -0.013 1 77.38 96 ASP A C 1
ATOM 751 O O . ASP A 1 96 ? 21.516 -5.977 0.661 1 77.38 96 ASP A O 1
ATOM 755 N N . SER A 1 97 ? 19.359 -6.055 0.109 1 81.94 97 SER A N 1
ATOM 756 C CA . SER A 1 97 ? 19.078 -6.781 1.343 1 81.94 97 SER A CA 1
ATOM 757 C C . SER A 1 97 ? 18.453 -8.141 1.051 1 81.94 97 SER A C 1
ATOM 759 O O . SER A 1 97 ? 18.016 -8.836 1.97 1 81.94 97 SER A O 1
ATOM 761 N N . GLY A 1 98 ? 18.422 -8.508 -0.215 1 89.94 98 GLY A N 1
ATOM 762 C CA . GLY A 1 98 ? 17.812 -9.773 -0.574 1 89.94 98 GLY A CA 1
ATOM 763 C C . GLY A 1 98 ? 17.484 -9.883 -2.053 1 89.94 98 GLY A C 1
ATOM 764 O O . GLY A 1 98 ? 18.297 -9.492 -2.9 1 89.94 98 GLY A O 1
ATOM 765 N N . GLU A 1 99 ? 16.375 -10.547 -2.34 1 93.75 99 GLU A N 1
ATOM 766 C CA . GLU A 1 99 ? 15.922 -10.695 -3.717 1 93.75 99 GLU A CA 1
ATOM 767 C C . GLU A 1 99 ? 14.43 -10.398 -3.842 1 93.75 99 GLU A C 1
ATOM 769 O O . GLU A 1 99 ? 13.664 -10.617 -2.898 1 93.75 99 GLU A O 1
ATOM 774 N N . SER A 1 100 ? 14.07 -9.945 -4.984 1 94.62 100 SER A N 1
ATOM 775 C CA . SER A 1 100 ? 12.672 -9.609 -5.215 1 94.62 100 SER A CA 1
ATOM 776 C C . SER A 1 100 ? 12.195 -10.133 -6.566 1 94.62 100 SER A C 1
ATOM 778 O O . SER A 1 100 ? 13 -10.406 -7.453 1 94.62 100 SER A O 1
ATOM 780 N N . LEU A 1 101 ? 10.961 -10.305 -6.699 1 96 101 LEU A N 1
ATOM 781 C CA . LEU A 1 101 ? 10.234 -10.711 -7.902 1 96 101 LEU A CA 1
ATOM 782 C C . LEU A 1 101 ? 8.93 -9.938 -8.039 1 96 101 LEU A C 1
ATOM 784 O O . LEU A 1 101 ? 8.188 -9.797 -7.066 1 96 101 LEU A O 1
ATOM 788 N N . THR A 1 102 ? 8.734 -9.359 -9.195 1 95.19 102 THR A N 1
ATOM 789 C CA . THR A 1 102 ? 7.539 -8.555 -9.438 1 95.19 102 THR A CA 1
ATOM 790 C C . THR A 1 102 ? 6.668 -9.195 -10.516 1 95.19 102 THR A C 1
ATOM 792 O O . THR A 1 102 ? 7.172 -9.633 -11.555 1 95.19 102 THR A O 1
ATOM 795 N N . PHE A 1 103 ? 5.461 -9.211 -10.242 1 95.44 103 PHE A N 1
A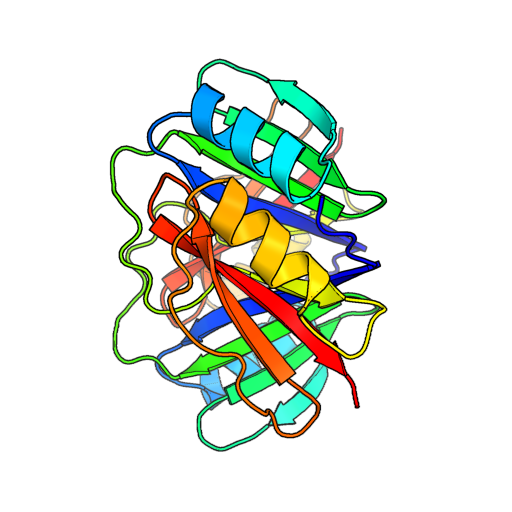TOM 796 C CA . PHE A 1 103 ? 4.52 -9.758 -11.211 1 95.44 103 PHE A CA 1
ATOM 797 C C . PHE A 1 103 ? 3.27 -8.891 -11.297 1 95.44 103 PHE A C 1
ATOM 799 O O . PHE A 1 103 ? 3.08 -7.98 -10.484 1 95.44 103 PHE A O 1
ATOM 806 N N . ALA A 1 104 ? 2.451 -9.148 -12.305 1 93.38 104 ALA A N 1
ATOM 807 C CA . ALA A 1 104 ? 1.265 -8.336 -12.555 1 93.38 104 ALA A CA 1
ATOM 808 C C . ALA A 1 104 ? -0.006 -9.086 -12.164 1 93.38 104 ALA A C 1
ATOM 810 O O . ALA A 1 104 ? -0.147 -10.273 -12.461 1 93.38 104 ALA A O 1
ATOM 811 N N . ASP A 1 105 ? -0.888 -8.359 -11.453 1 92.94 105 ASP A N 1
ATOM 812 C CA . ASP A 1 105 ? -2.203 -8.945 -11.219 1 92.94 105 ASP A CA 1
ATOM 813 C C . ASP A 1 105 ? -3.086 -8.836 -12.461 1 92.94 105 ASP A C 1
ATOM 815 O O . ASP A 1 105 ? -2.656 -8.312 -13.492 1 92.94 105 ASP A O 1
ATOM 819 N N . PRO A 1 106 ? -4.324 -9.289 -12.445 1 91.69 106 PRO A N 1
ATOM 820 C CA . PRO A 1 106 ? -5.164 -9.312 -13.648 1 91.69 106 PRO A CA 1
ATOM 821 C C . PRO A 1 106 ? -5.422 -7.914 -14.203 1 91.69 106 PRO A C 1
ATOM 823 O O . PRO A 1 106 ? -5.785 -7.773 -15.375 1 91.69 106 PRO A O 1
ATOM 826 N N . ASN A 1 107 ? -5.27 -6.926 -13.398 1 89.88 107 ASN A N 1
ATOM 827 C CA . ASN A 1 107 ? -5.512 -5.547 -13.812 1 89.88 107 ASN A CA 1
ATOM 828 C C . ASN A 1 107 ? -4.203 -4.805 -14.078 1 89.88 107 ASN A C 1
ATOM 830 O O . ASN A 1 107 ? -4.184 -3.574 -14.125 1 89.88 107 ASN A O 1
ATOM 834 N N . GLN A 1 108 ? -3.154 -5.512 -14.039 1 89.25 108 GLN A N 1
ATOM 835 C CA . GLN A 1 108 ? -1.819 -5.023 -14.367 1 89.25 108 GLN A CA 1
ATOM 836 C C . GLN A 1 108 ? -1.224 -4.23 -13.211 1 89.25 108 GLN A C 1
ATOM 838 O O . GLN A 1 108 ? -0.241 -3.506 -13.383 1 89.25 108 GLN A O 1
ATOM 843 N N . ASN A 1 109 ? -1.831 -4.305 -12.109 1 90.31 109 ASN A N 1
ATOM 844 C CA . ASN A 1 109 ? -1.128 -3.82 -10.922 1 90.31 109 ASN A CA 1
ATOM 845 C C . ASN A 1 109 ? 0.115 -4.656 -10.633 1 90.31 109 ASN A C 1
ATOM 847 O O . ASN A 1 109 ? 0.074 -5.887 -10.703 1 90.31 109 ASN A O 1
ATOM 851 N N . LEU A 1 110 ? 1.147 -3.939 -10.336 1 91.81 110 LEU A N 1
ATOM 852 C CA . LEU A 1 110 ? 2.383 -4.652 -10.031 1 91.81 110 LEU A CA 1
ATOM 853 C C . LEU A 1 110 ? 2.467 -4.988 -8.547 1 91.81 110 LEU A C 1
ATOM 855 O O . LEU A 1 110 ? 2.225 -4.129 -7.699 1 91.81 110 LEU A O 1
ATOM 859 N N . ILE A 1 111 ? 2.758 -6.258 -8.297 1 94.06 111 ILE A N 1
ATOM 860 C CA . ILE A 1 111 ? 2.92 -6.773 -6.945 1 94.06 111 ILE A CA 1
ATOM 861 C C . ILE A 1 111 ? 4.32 -7.363 -6.781 1 94.06 111 ILE A C 1
ATOM 863 O O . ILE A 1 111 ? 4.801 -8.086 -7.652 1 94.06 111 ILE A O 1
ATOM 867 N N . GLU A 1 112 ? 4.898 -7.051 -5.703 1 94.94 112 GLU A N 1
ATOM 868 C CA . GLU A 1 112 ? 6.25 -7.543 -5.438 1 94.94 112 GLU A CA 1
ATOM 869 C C . GLU A 1 112 ? 6.258 -8.531 -4.277 1 94.94 112 GLU A C 1
ATOM 871 O O . GLU A 1 112 ? 5.555 -8.336 -3.283 1 94.94 112 GLU A O 1
ATOM 876 N N . ILE A 1 113 ? 7.027 -9.602 -4.438 1 95.12 113 ILE A N 1
ATOM 877 C CA . ILE A 1 113 ? 7.395 -10.469 -3.318 1 95.12 113 ILE A CA 1
ATOM 878 C C . ILE A 1 113 ? 8.906 -10.422 -3.105 1 95.12 113 ILE A C 1
ATOM 880 O O . ILE A 1 113 ? 9.672 -10.289 -4.066 1 95.12 113 ILE A O 1
ATOM 884 N N . TYR A 1 114 ? 9.195 -10.484 -1.852 1 93.56 114 TYR A N 1
ATOM 885 C CA . TYR A 1 114 ? 10.578 -10.281 -1.456 1 93.56 114 TYR A CA 1
ATOM 886 C C . TYR A 1 114 ? 10.953 -11.188 -0.293 1 93.56 114 TYR A C 1
ATOM 888 O O . TYR A 1 114 ? 10.109 -11.523 0.538 1 93.56 114 TYR A O 1
ATOM 896 N N . TYR A 1 115 ? 12.242 -11.664 -0.336 1 90.88 115 TYR A N 1
ATOM 897 C CA . TYR A 1 115 ? 12.805 -12.281 0.857 1 90.88 115 TYR A CA 1
ATOM 898 C C . TYR A 1 115 ? 14.148 -11.656 1.209 1 90.88 115 TYR A C 1
ATOM 900 O O . TYR A 1 115 ? 14.867 -11.172 0.328 1 90.88 115 TYR A O 1
ATOM 908 N N . GLU A 1 116 ? 14.414 -11.57 2.484 1 85.06 116 GLU A N 1
ATOM 909 C CA . GLU A 1 116 ? 15.648 -10.969 2.988 1 85.06 116 GLU A CA 1
ATOM 910 C C . GLU A 1 116 ? 16.766 -12.008 3.076 1 85.06 116 GLU A C 1
ATOM 912 O O . GLU A 1 116 ? 16.5 -13.188 3.316 1 85.06 116 GLU A O 1
ATOM 917 N N . ASN A 1 117 ? 18.016 -11.555 2.838 1 79.81 117 ASN A N 1
ATOM 918 C CA . ASN A 1 117 ? 19.188 -12.414 2.994 1 79.81 117 ASN A CA 1
ATOM 919 C C . ASN A 1 117 ? 19.516 -12.656 4.465 1 79.81 117 ASN A C 1
ATOM 921 O O . ASN A 1 117 ? 19.266 -11.797 5.312 1 79.81 117 ASN A O 1
ATOM 925 N N . MET B 1 1 ? -0.091 -22.141 -3.941 1 87 1 MET B N 1
ATOM 926 C CA . MET B 1 1 ? -0.288 -20.828 -3.316 1 87 1 MET B CA 1
ATOM 927 C C . MET B 1 1 ? 1.03 -20.281 -2.781 1 87 1 MET B C 1
ATOM 929 O O . MET B 1 1 ? 1.894 -21.047 -2.342 1 87 1 MET B O 1
ATOM 933 N N . ILE B 1 2 ? 1.123 -18.984 -2.895 1 90.44 2 ILE B N 1
ATOM 934 C CA . ILE B 1 2 ? 2.338 -18.359 -2.391 1 90.44 2 ILE B CA 1
ATOM 935 C C . ILE B 1 2 ? 2.137 -17.953 -0.933 1 90.44 2 ILE B C 1
ATOM 937 O O . ILE B 1 2 ? 1.24 -17.156 -0.62 1 90.44 2 ILE B O 1
ATOM 941 N N . ILE B 1 3 ? 2.924 -18.469 -0.135 1 86.06 3 ILE B N 1
ATOM 942 C CA . ILE B 1 3 ? 2.836 -18.141 1.286 1 86.06 3 ILE B CA 1
ATOM 943 C C . ILE B 1 3 ? 3.709 -16.938 1.6 1 86.06 3 ILE B C 1
ATOM 945 O O . ILE B 1 3 ? 4.902 -16.922 1.286 1 86.06 3 ILE B O 1
ATOM 949 N N . VAL B 1 4 ? 3.055 -15.938 2.166 1 88.56 4 VAL B N 1
ATOM 950 C CA . VAL B 1 4 ? 3.791 -14.742 2.555 1 88.56 4 VAL B CA 1
ATOM 951 C C . VAL B 1 4 ? 3.703 -14.547 4.066 1 88.56 4 VAL B C 1
ATOM 953 O O . VAL B 1 4 ? 2.742 -14.992 4.699 1 88.56 4 VAL B O 1
ATOM 956 N N . GLU B 1 5 ? 4.645 -13.953 4.672 1 85.75 5 GLU B N 1
ATOM 957 C CA . GLU B 1 5 ? 4.684 -13.711 6.113 1 85.75 5 GLU B CA 1
ATOM 958 C C . GLU B 1 5 ? 3.926 -12.438 6.473 1 85.75 5 GLU B C 1
ATOM 960 O 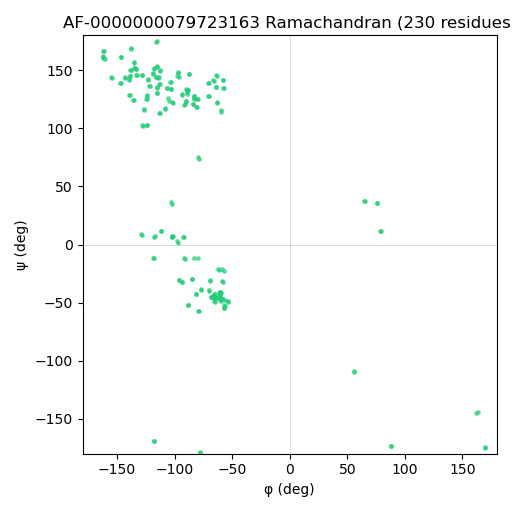O . GLU B 1 5 ? 3.395 -12.312 7.578 1 85.75 5 GLU B O 1
ATOM 965 N N . GLY B 1 6 ? 3.912 -11.539 5.586 1 84.56 6 GLY B N 1
ATOM 966 C CA . GLY B 1 6 ? 3.283 -10.25 5.812 1 84.56 6 GLY B CA 1
ATOM 967 C C . GLY B 1 6 ? 3.59 -9.234 4.727 1 84.56 6 GLY B C 1
ATOM 968 O O . GLY B 1 6 ? 4.184 -9.578 3.701 1 84.56 6 GLY B O 1
ATOM 969 N N . ILE B 1 7 ? 3.145 -8.07 4.949 1 87.06 7 ILE B N 1
ATOM 970 C CA . ILE B 1 7 ? 3.484 -6.969 4.062 1 87.06 7 ILE B CA 1
ATOM 971 C C . ILE B 1 7 ? 4.844 -6.391 4.453 1 87.06 7 ILE B C 1
ATOM 973 O O . ILE B 1 7 ? 5.117 -6.176 5.637 1 87.06 7 ILE B O 1
ATOM 977 N N . GLY B 1 8 ? 5.719 -6.277 3.555 1 88.19 8 GLY B N 1
ATOM 978 C CA . GLY B 1 8 ? 7.008 -5.648 3.797 1 88.19 8 GLY B CA 1
ATOM 979 C C . GLY B 1 8 ? 6.941 -4.133 3.785 1 88.19 8 GLY B C 1
ATOM 980 O O . GLY B 1 8 ? 7.359 -3.48 4.746 1 88.19 8 GLY B O 1
ATOM 981 N N . HIS B 1 9 ? 6.484 -3.641 2.695 1 91.44 9 HIS B N 1
ATOM 982 C CA . HIS B 1 9 ? 6.352 -2.193 2.572 1 91.44 9 HIS B CA 1
ATOM 983 C C . HIS B 1 9 ? 5.41 -1.822 1.433 1 91.44 9 HIS B C 1
ATOM 985 O O . HIS B 1 9 ? 5.094 -2.66 0.585 1 91.44 9 HIS B O 1
ATOM 991 N N . VAL B 1 10 ? 4.93 -0.592 1.467 1 92.12 10 VAL B N 1
ATOM 992 C CA . VAL B 1 10 ? 4.16 0.016 0.386 1 92.12 10 VAL B CA 1
ATOM 993 C C . VAL B 1 10 ? 5.043 0.99 -0.393 1 92.12 10 VAL B C 1
ATOM 995 O O . VAL B 1 10 ? 5.758 1.8 0.201 1 92.12 10 VAL B O 1
ATOM 998 N N . ASN B 1 11 ? 4.977 0.883 -1.667 1 91.44 11 ASN B N 1
ATOM 999 C CA . ASN B 1 11 ? 5.762 1.791 -2.494 1 91.44 11 ASN B CA 1
ATOM 1000 C C . ASN B 1 11 ? 4.988 3.062 -2.828 1 91.44 11 ASN B C 1
ATOM 1002 O O . ASN B 1 11 ? 3.822 2.996 -3.225 1 91.44 11 ASN B O 1
ATOM 1006 N N . ILE B 1 12 ? 5.645 4.184 -2.668 1 90.94 12 ILE B N 1
ATOM 1007 C CA . ILE B 1 12 ? 5.074 5.484 -3.014 1 90.94 12 ILE B CA 1
ATOM 1008 C C . ILE B 1 12 ? 6.02 6.223 -3.957 1 90.94 12 ILE B C 1
ATOM 1010 O O . ILE B 1 12 ? 7.141 6.566 -3.578 1 90.94 12 ILE B O 1
ATOM 1014 N N . PRO B 1 13 ? 5.566 6.477 -5.148 1 90.69 13 PRO B N 1
ATOM 1015 C CA . PRO B 1 13 ? 6.406 7.254 -6.062 1 90.69 13 PRO B CA 1
ATOM 1016 C C . PRO B 1 13 ? 6.516 8.719 -5.66 1 90.69 13 PRO B C 1
ATOM 1018 O O . PRO B 1 13 ? 5.527 9.328 -5.242 1 90.69 13 PRO B O 1
ATOM 1021 N N . VAL B 1 14 ? 7.691 9.211 -5.781 1 91.81 14 VAL B N 1
ATOM 1022 C CA . VAL B 1 14 ? 7.91 10.609 -5.418 1 91.81 14 VAL B CA 1
ATOM 1023 C C . VAL B 1 14 ? 8.812 11.273 -6.453 1 91.81 14 VAL B C 1
ATOM 1025 O O . VAL B 1 14 ? 9.641 10.609 -7.086 1 91.81 14 VAL B O 1
ATOM 1028 N N . THR B 1 15 ? 8.656 12.555 -6.664 1 90.62 15 THR B N 1
ATOM 1029 C CA . THR B 1 15 ? 9.5 13.297 -7.59 1 90.62 15 THR B CA 1
ATOM 1030 C C . THR B 1 15 ? 10.648 13.984 -6.848 1 90.62 15 THR B C 1
ATOM 1032 O O . THR B 1 15 ? 11.719 14.211 -7.418 1 90.62 15 THR B O 1
ATOM 1035 N N . GLN B 1 16 ? 10.422 14.336 -5.66 1 92.56 16 GLN B N 1
ATOM 1036 C CA . GLN B 1 16 ? 11.43 14.938 -4.789 1 92.56 16 GLN B CA 1
ATOM 1037 C C . GLN B 1 16 ? 11.586 14.133 -3.5 1 92.56 16 GLN B C 1
ATOM 1039 O O . GLN B 1 16 ? 10.836 14.328 -2.543 1 92.56 16 GLN B O 1
ATOM 1044 N N . LEU B 1 17 ? 12.609 13.375 -3.418 1 95.25 17 LEU B N 1
ATOM 1045 C CA . LEU B 1 17 ? 12.789 12.391 -2.359 1 95.25 17 LEU B CA 1
ATOM 1046 C C . LEU B 1 17 ? 12.922 13.07 -1 1 95.25 17 LEU B C 1
ATOM 1048 O O . LEU B 1 17 ? 12.203 12.734 -0.058 1 95.25 17 LEU B O 1
ATOM 1052 N N . ASP B 1 18 ? 13.805 14.102 -0.894 1 96.38 18 ASP B N 1
ATOM 1053 C CA . ASP B 1 18 ? 14.078 14.75 0.386 1 96.38 18 ASP B CA 1
ATOM 1054 C C . ASP B 1 18 ? 12.828 15.438 0.933 1 96.38 18 ASP B C 1
ATOM 1056 O O . ASP B 1 18 ? 12.539 15.344 2.127 1 96.38 18 ASP B O 1
ATOM 1060 N N . ALA B 1 19 ? 12.172 16.141 0.092 1 95.06 19 ALA B N 1
ATOM 1061 C CA . ALA B 1 19 ? 10.945 16.812 0.503 1 95.06 19 ALA B CA 1
ATOM 1062 C C . ALA B 1 19 ? 9.898 15.805 0.989 1 95.06 19 ALA B C 1
ATOM 1064 O O . ALA B 1 19 ? 9.172 16.062 1.948 1 95.06 19 ALA B O 1
ATOM 1065 N N . SER B 1 20 ? 9.805 14.711 0.305 1 95.94 20 SER B N 1
ATOM 1066 C CA . SER B 1 20 ? 8.844 13.68 0.682 1 95.94 20 SER B CA 1
ATOM 1067 C C . SER B 1 20 ? 9.203 13.055 2.027 1 95.94 20 SER B C 1
ATOM 1069 O O . SER B 1 20 ? 8.328 12.812 2.857 1 95.94 20 SER B O 1
ATOM 1071 N N . ILE B 1 21 ? 10.477 12.742 2.182 1 97.12 21 ILE B N 1
ATOM 1072 C CA . ILE B 1 21 ? 10.945 12.203 3.457 1 97.12 21 ILE B CA 1
ATOM 1073 C C . ILE B 1 21 ? 10.539 13.148 4.59 1 97.12 21 ILE B C 1
ATOM 1075 O O . ILE B 1 21 ? 9.977 12.711 5.598 1 97.12 21 ILE B O 1
ATOM 1079 N N . GLU B 1 22 ? 10.797 14.422 4.445 1 96.81 22 GLU B N 1
ATOM 1080 C CA . GLU B 1 22 ? 10.469 15.422 5.457 1 96.81 22 GLU B CA 1
ATOM 1081 C C . GLU B 1 22 ? 8.961 15.461 5.727 1 96.81 22 GLU B C 1
ATOM 1083 O O . GLU B 1 22 ? 8.539 15.57 6.875 1 96.81 22 GLU B O 1
ATOM 1088 N N . PHE B 1 23 ? 8.234 15.367 4.703 1 96.56 23 PHE B N 1
ATOM 1089 C CA . PHE B 1 23 ? 6.777 15.375 4.82 1 96.56 23 PHE B CA 1
ATOM 1090 C C . PHE B 1 23 ? 6.301 14.258 5.734 1 96.56 23 PHE B C 1
ATOM 1092 O O . PHE B 1 23 ? 5.566 14.5 6.695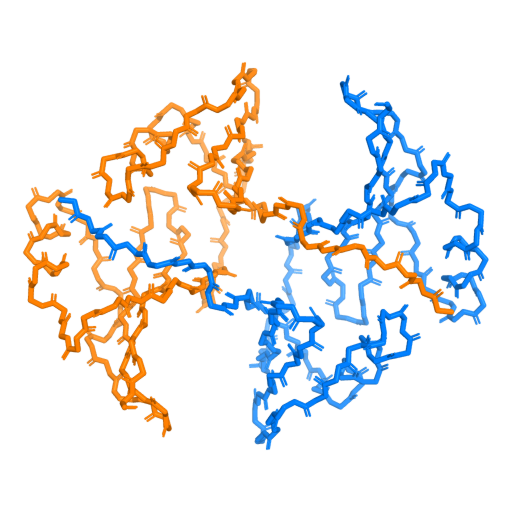 1 96.56 23 PHE B O 1
ATOM 1099 N N . TYR B 1 24 ? 6.688 13.047 5.441 1 96 24 TYR B N 1
ATOM 1100 C CA . TYR B 1 24 ? 6.207 11.891 6.184 1 96 24 TYR B CA 1
ATOM 1101 C C . TYR B 1 24 ? 6.758 11.883 7.605 1 96 24 TYR B C 1
ATOM 1103 O O . TYR B 1 24 ? 6.105 11.398 8.531 1 96 24 TYR B O 1
ATOM 1111 N N . ARG B 1 25 ? 7.934 12.43 7.758 1 95.56 25 ARG B N 1
ATOM 1112 C CA . ARG B 1 25 ? 8.484 12.57 9.102 1 95.56 25 ARG B CA 1
ATOM 1113 C C . ARG B 1 25 ? 7.672 13.562 9.922 1 95.56 25 ARG B C 1
ATOM 1115 O O . ARG B 1 25 ? 7.32 13.281 11.07 1 95.56 25 ARG B O 1
ATOM 1122 N N . GLU B 1 26 ? 7.344 14.648 9.344 1 94.69 26 GLU B N 1
ATOM 1123 C CA . GLU B 1 26 ? 6.707 15.742 10.062 1 94.69 26 GLU B CA 1
ATOM 1124 C C . GLU B 1 26 ? 5.227 15.461 10.305 1 94.69 26 GLU B C 1
ATOM 1126 O O . GLU B 1 26 ? 4.684 15.812 11.352 1 94.69 26 GLU B O 1
ATOM 1131 N N . ILE B 1 27 ? 4.598 14.875 9.336 1 94.25 27 ILE B N 1
ATOM 1132 C CA . ILE B 1 27 ? 3.152 14.695 9.406 1 94.25 27 ILE B CA 1
ATOM 1133 C C . ILE B 1 27 ? 2.828 13.477 10.266 1 94.25 27 ILE B C 1
ATOM 1135 O O . ILE B 1 27 ? 1.887 13.5 11.062 1 94.25 27 ILE B O 1
ATOM 1139 N N . PHE B 1 28 ? 3.568 12.32 10.125 1 92.06 28 PHE B N 1
ATOM 1140 C CA . PHE B 1 28 ? 3.209 11.055 10.766 1 92.06 28 PHE B CA 1
ATOM 1141 C C . PHE B 1 28 ? 4.301 10.602 11.727 1 92.06 28 PHE B C 1
ATOM 1143 O O . PHE B 1 28 ? 4.133 9.625 12.453 1 92.06 28 PHE B O 1
ATOM 1150 N N . ASP B 1 29 ? 5.41 11.172 11.703 1 92.12 29 ASP B N 1
ATOM 1151 C CA . ASP B 1 29 ? 6.551 10.844 12.555 1 92.12 29 ASP B CA 1
ATOM 1152 C C . ASP B 1 29 ? 7.234 9.562 12.078 1 92.12 29 ASP B C 1
ATOM 1154 O O . ASP B 1 29 ? 7.641 8.734 12.898 1 92.12 29 ASP B O 1
ATOM 1158 N N . PHE B 1 30 ? 7.27 9.367 10.836 1 94.75 30 PHE B N 1
ATOM 1159 C CA . PHE B 1 30 ? 8.023 8.25 10.273 1 94.75 30 PHE B CA 1
ATOM 1160 C C . PHE B 1 30 ? 9.516 8.406 10.555 1 94.75 30 PHE B C 1
ATOM 1162 O O . PHE B 1 30 ? 10.039 9.523 10.555 1 94.75 30 PHE B O 1
ATOM 1169 N N . GLU B 1 31 ? 10.141 7.266 10.75 1 95.94 31 GLU B N 1
ATOM 1170 C CA . GLU B 1 31 ? 11.586 7.246 10.922 1 95.94 31 GLU B CA 1
ATOM 1171 C C . GLU B 1 31 ? 12.281 6.758 9.656 1 95.94 31 GLU B C 1
ATOM 1173 O O . GLU B 1 31 ? 11.836 5.797 9.023 1 95.94 31 GLU B O 1
ATOM 1178 N N . VAL B 1 32 ? 13.391 7.371 9.305 1 96.81 32 VAL B N 1
ATOM 1179 C CA . VAL B 1 32 ? 14.148 6.953 8.125 1 96.81 32 VAL B CA 1
ATOM 1180 C C . VAL B 1 32 ? 15.023 5.75 8.477 1 96.81 32 VAL B C 1
ATOM 1182 O O . VAL B 1 32 ? 15.883 5.832 9.352 1 96.81 32 VAL B O 1
ATOM 1185 N N . GLU B 1 33 ? 14.789 4.68 7.84 1 95.38 33 GLU B N 1
ATOM 1186 C CA . GLU B 1 33 ? 15.617 3.496 8.039 1 95.38 33 GLU B CA 1
ATOM 1187 C C . GLU B 1 33 ? 16.828 3.502 7.105 1 95.38 33 GLU B C 1
ATOM 1189 O O . GLU B 1 33 ? 17.953 3.238 7.531 1 95.38 33 GLU B O 1
ATOM 1194 N N . THR B 1 34 ? 16.562 3.67 5.895 1 95 34 THR B N 1
ATOM 1195 C CA . THR B 1 34 ? 17.594 3.752 4.879 1 95 34 THR B CA 1
ATOM 1196 C C . THR B 1 34 ? 17.281 4.848 3.865 1 95 34 THR B C 1
ATOM 1198 O O . THR B 1 34 ? 16.109 5.172 3.641 1 95 34 THR B O 1
ATOM 1201 N N . LYS B 1 35 ? 18.25 5.492 3.389 1 95.88 35 LYS B N 1
ATOM 1202 C CA . LYS B 1 35 ? 18.156 6.484 2.322 1 95.88 35 LYS B CA 1
ATOM 1203 C C . LYS B 1 35 ? 19.266 6.297 1.294 1 95.88 35 LYS B C 1
ATOM 1205 O O . LYS B 1 35 ? 20.438 6.219 1.651 1 95.88 35 LYS B O 1
ATOM 1210 N N . LYS B 1 36 ? 18.891 6.16 0.145 1 94.62 36 LYS B N 1
ATOM 1211 C CA . LYS B 1 36 ? 19.797 6.113 -1.006 1 94.62 36 LYS B CA 1
ATOM 1212 C C . LYS B 1 36 ? 19.516 7.27 -1.964 1 94.62 36 LYS B C 1
ATOM 1214 O O . LYS B 1 36 ? 18.797 8.211 -1.617 1 94.62 36 LYS B O 1
ATOM 1219 N N . ASP B 1 37 ? 20.078 7.219 -3.084 1 92.69 37 ASP B N 1
ATOM 1220 C CA . ASP B 1 37 ? 19.953 8.328 -4.02 1 92.69 37 ASP B CA 1
ATOM 1221 C C . ASP B 1 37 ? 18.531 8.406 -4.578 1 92.69 37 ASP B C 1
ATOM 1223 O O . ASP B 1 37 ? 17.969 9.5 -4.723 1 92.69 37 ASP B O 1
ATOM 1227 N N . ALA B 1 38 ? 17.953 7.242 -4.863 1 92.94 38 ALA B N 1
ATOM 1228 C CA . ALA B 1 38 ? 16.688 7.258 -5.594 1 92.94 38 ALA B CA 1
ATOM 1229 C C . ALA B 1 38 ? 15.57 6.652 -4.758 1 92.94 38 ALA B C 1
ATOM 1231 O O . ALA B 1 38 ? 14.461 6.457 -5.25 1 92.94 38 ALA B O 1
ATOM 1232 N N . GLU B 1 39 ? 15.883 6.344 -3.48 1 94.44 39 GLU B N 1
ATOM 1233 C CA . GLU B 1 39 ? 14.836 5.723 -2.678 1 94.44 39 GLU B CA 1
ATOM 1234 C C . GLU B 1 39 ? 15.125 5.855 -1.187 1 94.44 39 GLU B C 1
ATOM 1236 O O . GLU B 1 39 ? 16.266 6.129 -0.795 1 94.44 39 GLU B O 1
ATOM 1241 N N . ALA B 1 40 ? 14.117 5.723 -0.388 1 96.75 40 ALA B N 1
ATOM 1242 C CA . ALA B 1 40 ? 14.227 5.723 1.068 1 96.75 40 ALA B CA 1
ATOM 1243 C C . ALA B 1 40 ? 13.188 4.797 1.691 1 96.75 40 ALA B C 1
ATOM 1245 O O . ALA B 1 40 ? 12.039 4.742 1.235 1 96.75 40 ALA B O 1
ATOM 1246 N N . ILE B 1 41 ? 13.586 4.082 2.664 1 95.12 41 ILE B N 1
ATOM 1247 C CA . ILE B 1 41 ? 12.664 3.283 3.463 1 95.12 41 ILE B CA 1
ATOM 1248 C C . ILE B 1 41 ? 12.375 3.994 4.785 1 95.12 41 ILE B C 1
ATOM 1250 O O . ILE B 1 41 ? 13.305 4.359 5.516 1 95.12 41 ILE B O 1
ATOM 1254 N N . LEU B 1 42 ? 11.133 4.254 5.016 1 96.31 42 LEU B N 1
ATOM 1255 C CA . LEU B 1 42 ? 10.68 4.859 6.266 1 96.31 42 LEU B CA 1
ATOM 1256 C C . LEU B 1 42 ? 9.828 3.879 7.066 1 96.31 42 LEU B C 1
ATOM 1258 O O . LEU B 1 42 ? 9.031 3.131 6.496 1 96.31 42 LEU B O 1
ATOM 1262 N N . SER B 1 43 ? 9.953 3.918 8.336 1 94.69 43 SER B N 1
ATOM 1263 C CA . SER B 1 43 ? 9.195 3.012 9.188 1 94.69 43 SER B CA 1
ATOM 1264 C C . SER B 1 43 ? 8.359 3.781 10.203 1 94.69 43 SER B C 1
ATOM 1266 O O . SER B 1 43 ? 8.727 4.883 10.617 1 94.69 43 SER B O 1
ATOM 1268 N N . LEU B 1 44 ? 7.211 3.297 10.445 1 90.94 44 LEU B N 1
ATOM 1269 C CA . LEU B 1 44 ? 6.332 3.68 11.547 1 90.94 44 LEU B CA 1
ATOM 1270 C C . LEU B 1 44 ? 5.879 2.453 12.328 1 90.94 44 LEU B C 1
ATOM 1272 O O . LEU B 1 44 ? 5.016 1.702 11.875 1 90.94 44 LEU B O 1
ATOM 1276 N N . ASP B 1 45 ? 6.477 2.205 13.5 1 86 45 ASP B N 1
ATOM 1277 C CA . ASP B 1 45 ? 6.27 0.98 14.266 1 86 45 ASP B CA 1
ATOM 1278 C C . ASP B 1 45 ? 6.586 -0.255 13.422 1 86 45 ASP B C 1
ATOM 1280 O O . ASP B 1 45 ? 7.727 -0.453 13.008 1 86 45 ASP B O 1
ATOM 1284 N N . SER B 1 46 ? 5.52 -1.004 13.047 1 82.44 46 SER B N 1
ATOM 1285 C CA . SER B 1 46 ? 5.773 -2.258 12.344 1 82.44 46 SER B CA 1
ATOM 1286 C C . SER B 1 46 ? 5.52 -2.111 10.844 1 82.44 46 SER B C 1
ATOM 1288 O O . SER B 1 46 ? 5.613 -3.086 10.094 1 82.44 46 SER B O 1
ATOM 1290 N N . PHE B 1 47 ? 5.266 -0.941 10.438 1 85.44 47 PHE B N 1
ATOM 1291 C CA . PHE B 1 47 ? 4.938 -0.718 9.031 1 85.44 47 PHE B CA 1
ATOM 1292 C C . PHE B 1 47 ? 6.027 0.092 8.344 1 85.44 47 PHE B C 1
ATOM 1294 O O . PHE B 1 47 ? 6.695 0.91 8.977 1 85.44 47 PHE B O 1
ATOM 1301 N N . LYS B 1 48 ? 6.176 -0.179 7.051 1 92.5 48 LYS B N 1
ATOM 1302 C CA . LYS B 1 48 ? 7.18 0.554 6.281 1 92.5 48 LYS B CA 1
ATOM 1303 C C . LYS B 1 48 ? 6.598 1.064 4.965 1 92.5 48 LYS B C 1
ATOM 1305 O O . LYS B 1 48 ? 5.746 0.409 4.363 1 92.5 48 LYS B O 1
ATOM 1310 N N . ILE B 1 49 ? 7.047 2.182 4.562 1 94.62 49 ILE B N 1
ATOM 1311 C CA . ILE B 1 49 ? 6.84 2.67 3.205 1 94.62 49 ILE B CA 1
ATOM 1312 C C . ILE B 1 49 ? 8.188 2.859 2.512 1 94.62 49 ILE B C 1
ATOM 1314 O O . ILE B 1 49 ? 9.195 3.131 3.166 1 94.62 49 ILE B O 1
ATOM 1318 N N . ARG B 1 50 ? 8.203 2.652 1.277 1 93.56 50 ARG B N 1
ATOM 1319 C CA . ARG B 1 50 ? 9.359 2.924 0.425 1 93.56 50 ARG B CA 1
ATOM 1320 C C . ARG B 1 50 ? 9.062 4.055 -0.553 1 93.56 50 ARG B C 1
ATOM 1322 O O . ARG B 1 50 ? 8.148 3.949 -1.375 1 93.56 50 ARG B O 1
ATOM 1329 N N . LEU B 1 51 ? 9.727 5.098 -0.359 1 94.94 51 LEU B N 1
ATOM 1330 C CA . LEU B 1 51 ? 9.672 6.207 -1.306 1 94.94 51 LEU B CA 1
ATOM 1331 C C . LEU B 1 51 ? 10.625 5.977 -2.473 1 94.94 51 LEU B C 1
ATOM 1333 O O . LEU B 1 51 ? 11.812 5.719 -2.266 1 94.94 51 LEU B O 1
ATOM 1337 N N . VAL B 1 52 ? 10.109 6.043 -3.637 1 91.75 52 VAL B N 1
ATOM 1338 C CA . VAL B 1 52 ? 10.914 5.754 -4.82 1 91.75 52 VAL B CA 1
ATOM 1339 C C . VAL B 1 52 ? 10.852 6.934 -5.785 1 91.75 52 VAL B C 1
ATOM 1341 O O . VAL B 1 52 ? 9.766 7.359 -6.191 1 91.75 52 VAL B O 1
ATOM 1344 N N . LYS B 1 53 ? 12.008 7.387 -6.109 1 91.56 53 LYS B N 1
ATOM 1345 C CA . LYS B 1 53 ? 12.07 8.484 -7.07 1 91.56 53 LYS B CA 1
ATOM 1346 C C . LYS B 1 53 ? 11.516 8.062 -8.422 1 91.56 53 LYS B C 1
ATOM 1348 O O . LYS B 1 53 ? 11.891 7.02 -8.961 1 91.56 53 LYS B O 1
ATOM 1353 N N . SER B 1 54 ? 10.531 8.805 -8.805 1 84.12 54 SER B N 1
ATOM 1354 C CA . SER B 1 54 ? 9.898 8.562 -10.094 1 84.12 54 SER B CA 1
ATOM 1355 C C . SER B 1 54 ? 9.688 9.859 -10.867 1 84.12 54 SER B C 1
ATOM 1357 O O . SER B 1 54 ? 9.594 10.938 -10.273 1 84.12 54 SER B O 1
ATOM 1359 N N . THR B 1 55 ? 9.688 9.734 -12.195 1 74.62 55 THR B N 1
ATOM 1360 C CA . THR B 1 55 ? 9.492 10.914 -13.031 1 74.62 55 THR B CA 1
ATOM 1361 C C . THR B 1 55 ? 8.008 11.117 -13.336 1 74.62 55 THR B C 1
ATOM 1363 O O . THR B 1 55 ? 7.617 12.172 -13.844 1 74.62 55 THR B O 1
ATOM 1366 N N . ILE B 1 56 ? 7.297 10.219 -13.07 1 61.12 56 ILE B N 1
ATOM 1367 C CA . ILE B 1 56 ? 5.883 10.328 -13.422 1 61.12 56 ILE B CA 1
ATOM 1368 C C . ILE B 1 56 ? 5.055 10.586 -12.172 1 61.12 56 ILE B C 1
ATOM 1370 O O . ILE B 1 56 ? 5.246 9.922 -11.148 1 61.12 56 ILE B O 1
ATOM 1374 N N . ALA B 1 57 ? 4.305 11.656 -12.312 1 57.12 57 ALA B N 1
ATOM 1375 C CA . ALA B 1 57 ? 3.381 11.922 -11.219 1 57.12 57 ALA B CA 1
ATOM 1376 C C . ALA B 1 57 ? 2.242 10.906 -11.203 1 57.12 57 ALA B C 1
ATOM 1378 O O . ALA B 1 57 ? 1.725 10.531 -12.258 1 57.12 57 ALA B O 1
ATOM 1379 N N . PRO B 1 58 ? 2.09 10.328 -10.008 1 57.25 58 PRO B N 1
ATOM 1380 C CA . PRO B 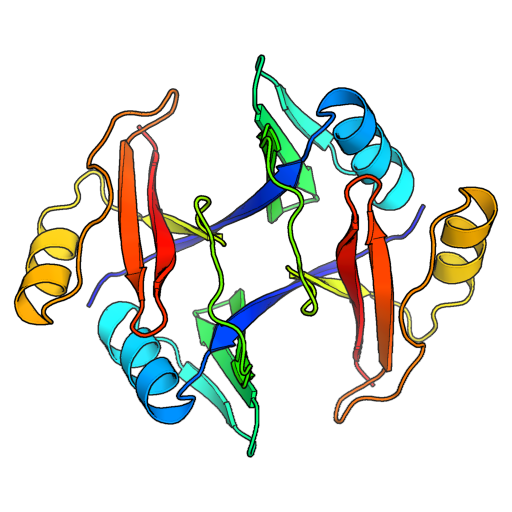1 58 ? 0.966 9.391 -9.953 1 57.25 58 PRO B CA 1
ATOM 1381 C C . PRO B 1 58 ? -0.372 10.055 -10.273 1 57.25 58 PRO B C 1
ATOM 1383 O O . PRO B 1 58 ? -0.566 11.234 -9.969 1 57.25 58 PRO B O 1
ATOM 1386 N N . ASP B 1 59 ? -0.988 9.727 -11.25 1 56.78 59 ASP B N 1
ATOM 1387 C CA . ASP B 1 59 ? -2.361 10.18 -11.438 1 56.78 59 ASP B CA 1
ATOM 1388 C C . ASP B 1 59 ? -3.338 9.344 -10.617 1 56.78 59 ASP B C 1
ATOM 1390 O O . ASP B 1 59 ? -3.99 8.445 -11.148 1 56.78 59 ASP B O 1
ATOM 1394 N N . GLN B 1 60 ? -3.234 9.703 -9.352 1 62.16 60 GLN B N 1
ATOM 1395 C CA . GLN B 1 60 ? -3.977 8.703 -8.594 1 62.16 60 GLN B CA 1
ATOM 1396 C C . GLN B 1 60 ? -5.281 9.281 -8.047 1 62.16 60 GLN B C 1
ATOM 1398 O O . GLN B 1 60 ? -5.293 10.375 -7.492 1 62.16 60 GLN B O 1
ATOM 1403 N N . THR B 1 61 ? -6.359 8.734 -8.477 1 62.84 61 THR B N 1
ATOM 1404 C CA . THR B 1 61 ? -7.656 9.055 -7.887 1 62.84 61 THR B CA 1
ATOM 1405 C C . THR B 1 61 ?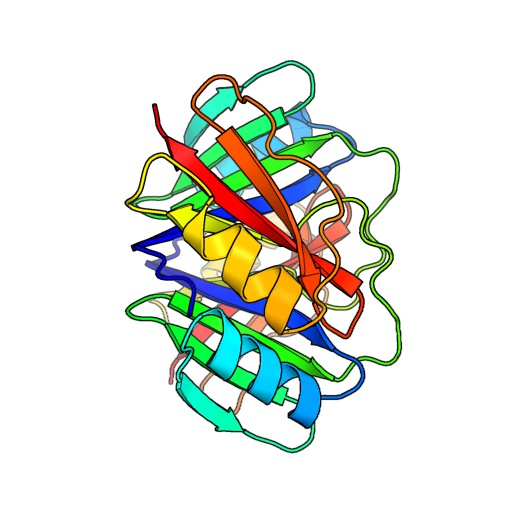 -7.891 8.227 -6.625 1 62.84 61 THR B C 1
ATOM 1407 O O . THR B 1 61 ? -8.773 8.547 -5.824 1 62.84 61 THR B O 1
ATOM 1410 N N . LEU B 1 62 ? -7.098 7.344 -6.5 1 76.25 62 LEU B N 1
ATOM 1411 C CA . LEU B 1 62 ? -7.254 6.453 -5.352 1 76.25 62 LEU B CA 1
ATOM 1412 C C . LEU B 1 62 ? -6.066 6.574 -4.402 1 76.25 62 LEU B C 1
ATOM 1414 O O . LEU B 1 62 ? -4.918 6.625 -4.844 1 76.25 62 LEU B O 1
ATOM 1418 N N . ALA B 1 63 ? -6.457 6.762 -3.109 1 80.94 63 ALA B N 1
ATOM 1419 C CA . ALA B 1 63 ? -5.379 6.781 -2.121 1 80.94 63 ALA B CA 1
ATOM 1420 C C . ALA B 1 63 ? -4.574 5.484 -2.162 1 80.94 63 ALA B C 1
ATOM 1422 O O . ALA B 1 63 ? -5.141 4.398 -2.314 1 80.94 63 ALA B O 1
ATOM 1423 N N . ALA B 1 64 ? -3.33 5.641 -1.992 1 79.94 64 ALA B N 1
ATOM 1424 C CA . ALA B 1 64 ? -2.455 4.469 -2.01 1 79.94 64 ALA B CA 1
ATOM 1425 C C . ALA B 1 64 ? -2.701 3.582 -0.793 1 79.94 64 ALA B C 1
ATOM 1427 O O . ALA B 1 64 ? -2.746 2.355 -0.91 1 79.94 64 ALA B O 1
ATOM 1428 N N . LEU B 1 65 ? -2.801 4.281 0.37 1 85 65 LEU B N 1
ATOM 1429 C CA . LEU B 1 65 ? -2.969 3.547 1.62 1 85 65 LEU B CA 1
ATOM 1430 C C . LEU B 1 65 ? -3.828 4.336 2.602 1 85 65 LEU B C 1
ATOM 1432 O O . LEU B 1 65 ? -4.031 5.539 2.428 1 85 65 LEU B O 1
ATOM 1436 N N . SER B 1 66 ? -4.34 3.609 3.578 1 90.38 66 SER B N 1
ATOM 1437 C CA . SER B 1 66 ? -5.137 4.172 4.664 1 90.38 66 SER B CA 1
ATOM 1438 C C . SER B 1 66 ? -4.547 3.822 6.023 1 90.38 66 SER B C 1
ATOM 1440 O O . SER B 1 66 ? -4.277 2.654 6.309 1 90.38 66 SER B O 1
ATOM 1442 N N . PHE B 1 67 ? -4.363 4.855 6.777 1 91.56 67 PHE B N 1
ATOM 1443 C CA . PHE B 1 67 ? -3.904 4.676 8.148 1 91.56 67 PHE B CA 1
ATOM 1444 C C . PHE B 1 67 ? -5.082 4.688 9.117 1 91.56 67 PHE B C 1
ATOM 1446 O O . PHE B 1 67 ? -6.02 5.469 8.953 1 91.56 67 PHE B O 1
ATOM 1453 N N . VAL B 1 68 ? -4.949 3.91 10.086 1 89.19 68 VAL B N 1
ATOM 1454 C CA . VAL B 1 68 ? -5.977 3.875 11.125 1 89.19 68 VAL B CA 1
ATOM 1455 C C . VAL B 1 68 ? -5.598 4.82 12.258 1 89.19 68 VAL B C 1
ATOM 1457 O O . VAL B 1 68 ? -4.461 4.797 12.742 1 89.19 68 VAL B O 1
ATOM 1460 N N . MET B 1 69 ? -6.547 5.625 12.57 1 89.44 69 MET B N 1
ATOM 1461 C CA . MET B 1 69 ? -6.359 6.512 13.711 1 89.44 69 MET B CA 1
ATOM 1462 C C . MET B 1 69 ? -7.008 5.926 14.969 1 89.44 69 MET B C 1
ATOM 1464 O O . MET B 1 69 ? -8.016 5.219 14.875 1 89.44 69 MET B O 1
ATOM 1468 N N . ASP B 1 70 ? -6.441 6.195 16.078 1 86.44 70 ASP B N 1
ATOM 1469 C CA . ASP B 1 70 ? -6.988 5.723 17.359 1 86.44 70 ASP B CA 1
ATOM 1470 C C . ASP B 1 70 ? -7.926 6.758 17.969 1 86.44 70 ASP B C 1
ATOM 1472 O O . ASP B 1 70 ? -8.289 6.648 19.141 1 86.44 70 ASP B O 1
ATOM 1476 N N . VAL B 1 71 ? -8.219 7.789 17.297 1 86.94 71 VAL B N 1
ATOM 1477 C CA . VAL B 1 71 ? -9.148 8.82 17.734 1 86.94 71 VAL B CA 1
ATOM 1478 C C . VAL B 1 71 ? -10.359 8.859 16.812 1 86.94 71 VAL B C 1
ATOM 1480 O O . VAL B 1 71 ? -10.258 8.539 15.633 1 86.94 71 VAL B O 1
ATOM 1483 N N . ASP B 1 72 ? -11.484 9.32 17.391 1 86.25 72 ASP B N 1
ATOM 1484 C CA . ASP B 1 72 ? -12.727 9.32 16.625 1 86.25 72 ASP B CA 1
ATOM 1485 C C . ASP B 1 72 ? -13.055 10.711 16.109 1 86.25 72 ASP B C 1
ATOM 1487 O O . ASP B 1 72 ? -14.211 11.141 16.141 1 86.25 72 ASP B O 1
ATOM 1491 N N . ASP B 1 73 ? -12.102 11.406 15.781 1 87.25 73 ASP B N 1
ATOM 1492 C CA . ASP B 1 73 ? -12.289 12.68 15.094 1 87.25 73 ASP B CA 1
ATOM 1493 C C . ASP B 1 73 ? -11 13.117 14.398 1 87.25 73 ASP B C 1
ATOM 1495 O O . ASP B 1 73 ? -9.938 12.539 14.617 1 87.25 73 ASP B O 1
ATOM 1499 N N . PHE B 1 74 ? -11.141 14.133 13.5 1 93.31 74 PHE B N 1
ATOM 1500 C CA . PHE B 1 74 ? -10.016 14.555 12.672 1 93.31 74 PHE B CA 1
ATOM 1501 C C . PHE B 1 74 ? -9.547 15.945 13.07 1 93.31 74 PHE B C 1
ATOM 1503 O O . PHE B 1 74 ? -8.789 16.578 12.336 1 93.31 74 PHE B O 1
ATOM 1510 N N . THR B 1 75 ? -10.039 16.453 14.219 1 93.38 75 THR B N 1
ATOM 1511 C CA . THR B 1 75 ? -9.781 17.844 14.578 1 93.38 75 THR B CA 1
ATOM 1512 C C . THR B 1 75 ? -8.281 18.125 14.633 1 93.38 75 THR B C 1
ATOM 1514 O O . THR B 1 75 ? -7.793 19.047 13.969 1 93.38 75 THR B O 1
ATOM 1517 N N . GLU B 1 76 ? -7.578 17.312 15.367 1 93.31 76 GLU B N 1
ATOM 1518 C CA . GLU B 1 76 ? -6.137 17.531 15.484 1 93.31 76 GLU B CA 1
ATOM 1519 C C . GLU B 1 76 ? -5.441 17.312 14.141 1 93.31 76 GLU B C 1
ATOM 1521 O O . GLU B 1 76 ? -4.523 18.062 13.789 1 93.31 76 GLU B O 1
ATOM 1526 N N . ALA B 1 77 ? -5.852 16.281 13.469 1 94.62 77 ALA B N 1
ATOM 1527 C CA . ALA B 1 77 ? -5.258 15.992 12.164 1 94.62 77 ALA B CA 1
ATOM 1528 C C . ALA B 1 77 ? -5.477 17.156 11.195 1 94.62 77 ALA B C 1
ATOM 1530 O O . ALA B 1 77 ? -4.547 17.578 10.5 1 94.62 77 ALA B O 1
ATOM 1531 N N . ILE B 1 78 ? -6.715 17.656 11.164 1 95.75 78 ILE B N 1
ATOM 1532 C CA . ILE B 1 78 ? -7.051 18.766 10.266 1 95.75 78 ILE B CA 1
ATOM 1533 C C . ILE B 1 78 ? -6.211 19.984 10.617 1 95.75 78 ILE B C 1
ATOM 1535 O O . ILE B 1 78 ? -5.672 20.656 9.734 1 95.75 78 ILE B O 1
ATOM 1539 N N . THR B 1 79 ? -6.133 20.25 11.859 1 95.88 79 THR B N 1
ATOM 1540 C CA . THR B 1 79 ? -5.324 21.391 12.305 1 95.88 79 THR B CA 1
ATOM 1541 C C . THR B 1 79 ? -3.881 21.234 11.836 1 95.88 79 THR B C 1
ATOM 1543 O O . THR B 1 79 ? -3.295 22.188 11.305 1 95.88 79 THR B O 1
ATOM 1546 N N . GLU B 1 80 ? -3.293 20.094 12 1 95.12 80 GLU B N 1
ATOM 1547 C CA . GLU B 1 80 ? -1.919 19.812 11.586 1 95.12 80 GLU B CA 1
ATOM 1548 C C . GLU B 1 80 ? -1.754 19.984 10.078 1 95.12 80 GLU B C 1
ATOM 1550 O O . GLU B 1 80 ? -0.784 20.594 9.617 1 95.12 80 GLU B O 1
ATOM 1555 N N . LEU B 1 81 ? -2.643 19.422 9.297 1 96.25 81 LEU B N 1
ATOM 1556 C CA . LEU B 1 81 ? -2.592 19.516 7.84 1 96.25 81 LEU B CA 1
ATOM 1557 C C . LEU B 1 81 ? -2.676 20.953 7.375 1 96.25 81 LEU B C 1
ATOM 1559 O O . LEU B 1 81 ? -1.936 21.375 6.48 1 96.25 81 LEU B O 1
ATOM 1563 N N . GLU B 1 82 ? -3.518 21.703 7.965 1 95.56 82 GLU B N 1
ATOM 1564 C CA . GLU B 1 82 ? -3.676 23.109 7.613 1 95.56 82 GLU B CA 1
ATOM 1565 C C . GLU B 1 82 ? -2.426 23.906 7.961 1 95.56 82 GLU B C 1
ATOM 1567 O O . GLU B 1 82 ? -1.973 24.734 7.168 1 95.56 82 GLU B O 1
ATOM 1572 N N . GLU B 1 83 ? -1.929 23.703 9.086 1 95.19 83 GLU B N 1
ATOM 1573 C CA . GLU B 1 83 ? -0.732 24.406 9.539 1 95.19 83 GLU B CA 1
ATOM 1574 C C . GLU B 1 83 ? 0.442 24.156 8.594 1 95.19 83 GLU B C 1
ATOM 1576 O O . GLU B 1 83 ? 1.293 25.031 8.406 1 95.19 83 GLU B O 1
ATOM 1581 N N . LYS B 1 84 ? 0.421 22.984 8.039 1 94.62 84 LYS B N 1
ATOM 1582 C CA . LYS B 1 84 ? 1.52 22.609 7.152 1 94.62 84 LYS B CA 1
ATOM 1583 C C . LYS B 1 84 ? 1.149 22.828 5.691 1 94.62 84 LYS B C 1
ATOM 1585 O O . LYS B 1 84 ? 1.885 22.422 4.789 1 94.62 84 LYS B O 1
ATOM 1590 N N . ASN B 1 85 ? -0.018 23.344 5.496 1 95.56 85 ASN B N 1
ATOM 1591 C CA . ASN B 1 85 ? -0.515 23.703 4.168 1 95.56 85 ASN B CA 1
ATOM 1592 C C . ASN B 1 85 ? -0.678 22.469 3.287 1 95.56 85 ASN B C 1
ATOM 1594 O O . ASN B 1 85 ? -0.292 22.469 2.115 1 95.56 85 ASN B O 1
ATOM 1598 N N . VAL B 1 86 ? -1.097 21.438 3.879 1 95.94 86 VAL B N 1
ATOM 1599 C CA . VAL B 1 86 ? -1.405 20.219 3.146 1 95.94 86 VAL B CA 1
ATOM 1600 C C . VAL B 1 86 ? -2.855 20.25 2.672 1 95.94 86 VAL B C 1
ATOM 1602 O O . VAL B 1 86 ? -3.768 20.531 3.457 1 95.94 86 VAL B O 1
ATOM 1605 N N . LYS B 1 87 ? -3.014 19.922 1.453 1 95.12 87 LYS B N 1
ATOM 1606 C CA . LYS B 1 87 ? -4.344 19.984 0.856 1 95.12 87 LYS B CA 1
ATOM 1607 C C . LYS B 1 87 ? -5.184 18.766 1.239 1 95.12 87 LYS B C 1
ATOM 1609 O O . LYS B 1 87 ? -4.789 17.625 0.975 1 95.12 87 LYS B O 1
ATOM 1614 N N . ILE B 1 88 ? -6.363 19.016 1.803 1 95.94 88 ILE B N 1
ATOM 1615 C CA . ILE B 1 88 ? -7.371 17.984 2 1 95.94 88 ILE B CA 1
ATOM 1616 C C . ILE B 1 88 ? -8.188 17.812 0.722 1 95.94 88 ILE B C 1
ATOM 1618 O O . ILE B 1 88 ? -8.805 18.75 0.238 1 95.94 88 ILE B O 1
ATOM 1622 N N . VAL B 1 89 ? -8.172 16.672 0.226 1 94.31 89 VAL B N 1
ATOM 1623 C CA . VAL B 1 89 ? -8.773 16.406 -1.08 1 94.31 89 VAL B CA 1
ATOM 1624 C C . VAL B 1 89 ? -10.211 15.922 -0.904 1 94.31 89 VAL B C 1
ATOM 1626 O O . VAL B 1 89 ? -11.07 16.203 -1.74 1 94.31 89 VAL B O 1
ATOM 1629 N N . ARG B 1 90 ? -10.438 15.227 0.172 1 93.56 90 ARG B N 1
ATOM 1630 C CA . ARG B 1 90 ? -11.758 14.648 0.405 1 93.56 90 ARG B CA 1
ATOM 1631 C C . ARG B 1 90 ? -12.008 14.438 1.894 1 93.56 90 ARG B C 1
ATOM 1633 O O . ARG B 1 90 ? -11.125 13.977 2.617 1 93.56 90 ARG B O 1
ATOM 1640 N N . GLY B 1 91 ? -13.227 14.68 2.207 1 91.12 91 GLY B N 1
ATOM 1641 C CA . GLY B 1 91 ? -13.648 14.375 3.564 1 91.12 91 GLY B CA 1
ATOM 1642 C C . GLY B 1 91 ? -13.422 15.523 4.527 1 91.12 91 GLY B C 1
ATOM 1643 O O . GLY B 1 91 ? -13.039 16.625 4.117 1 91.12 91 GLY B O 1
ATOM 1644 N N . PRO B 1 92 ? -13.648 15.289 5.738 1 94.12 92 PRO B N 1
ATOM 1645 C CA . PRO B 1 92 ? -14.133 14.062 6.379 1 94.12 92 PRO B CA 1
ATOM 1646 C C . PRO B 1 92 ? -15.484 13.609 5.836 1 94.12 92 PRO B C 1
ATOM 1648 O O . PRO B 1 92 ? -16.344 14.438 5.523 1 94.12 92 PRO B O 1
ATOM 1651 N N . GLU B 1 93 ? -15.453 12.266 5.605 1 91.62 93 GLU B N 1
ATOM 1652 C CA . GLU B 1 93 ? -16.703 11.68 5.121 1 91.62 93 GLU B CA 1
ATOM 1653 C C . GLU B 1 93 ? -16.969 10.328 5.777 1 91.62 93 GLU B C 1
ATOM 1655 O O . GLU B 1 93 ? -16.031 9.562 6.039 1 91.62 93 GLU B O 1
ATOM 1660 N N . GLY B 1 94 ? -18.203 10.078 6.082 1 87.38 94 GLY B N 1
ATOM 1661 C CA . GLY B 1 94 ? -18.609 8.805 6.66 1 87.38 94 GLY B CA 1
ATOM 1662 C C . GLY B 1 94 ? -18.438 7.633 5.711 1 87.38 94 GLY B C 1
ATOM 1663 O O . GLY B 1 94 ? -18.578 7.781 4.5 1 87.38 94 GLY B O 1
ATOM 1664 N N . THR B 1 95 ? -17.969 6.48 6.367 1 77.5 95 THR B N 1
ATOM 1665 C CA . THR B 1 95 ? -17.969 5.191 5.691 1 77.5 95 THR B CA 1
ATOM 1666 C C . THR B 1 95 ? -18.922 4.215 6.375 1 77.5 95 THR B C 1
ATOM 1668 O O . THR B 1 95 ? -19.641 4.59 7.305 1 77.5 95 THR B O 1
ATOM 1671 N N . ASP B 1 96 ? -19.062 3.109 5.82 1 77.5 96 ASP B N 1
ATOM 1672 C CA . ASP B 1 96 ? -19.922 2.104 6.449 1 77.5 96 ASP B CA 1
ATOM 1673 C C . ASP B 1 96 ? -19.422 1.769 7.855 1 77.5 96 ASP B C 1
ATOM 1675 O O . ASP B 1 96 ? -20.219 1.387 8.719 1 77.5 96 ASP B O 1
ATOM 1679 N N . SER B 1 97 ? -18.188 2.051 8.062 1 82 97 SER B N 1
ATOM 1680 C CA . SER B 1 97 ? -17.625 1.555 9.312 1 82 97 SER B CA 1
ATOM 1681 C C . SER B 1 97 ? -16.922 2.668 10.086 1 82 97 SER B C 1
ATOM 1683 O O . SER B 1 97 ? -16.266 2.412 11.094 1 82 97 SER B O 1
ATOM 1685 N N . GLY B 1 98 ? -17.094 3.895 9.617 1 89.88 98 GLY B N 1
ATOM 1686 C CA . GLY B 1 98 ? -16.438 5.008 10.281 1 89.88 98 GLY B CA 1
ATOM 1687 C C . GLY B 1 98 ? -16.359 6.258 9.422 1 89.88 98 GLY B C 1
ATOM 1688 O O . GLY B 1 98 ? -17.328 6.609 8.75 1 89.88 98 GLY B O 1
ATOM 1689 N N . GLU B 1 99 ? -15.273 6.977 9.586 1 93.81 99 GLU B N 1
ATOM 1690 C CA . GLU B 1 99 ? -15.047 8.188 8.797 1 93.81 99 GLU B CA 1
ATOM 1691 C C . GLU B 1 99 ? -13.633 8.219 8.234 1 93.81 99 GLU B C 1
ATOM 1693 O O . GLU B 1 99 ? -12.703 7.672 8.836 1 93.81 99 GLU B O 1
ATOM 1698 N N . SER B 1 100 ? -13.523 8.859 7.137 1 94.75 100 SER B N 1
ATOM 1699 C CA . SER B 1 100 ? -12.211 8.945 6.492 1 94.75 100 SER B CA 1
ATOM 1700 C C . SER B 1 100 ? -11.922 10.359 6.008 1 94.75 100 SER B C 1
ATOM 1702 O O . SER B 1 100 ? -12.844 11.164 5.824 1 94.75 100 SER B O 1
ATOM 1704 N N . LEU B 1 101 ? -10.719 10.68 5.863 1 96 101 LEU B N 1
ATOM 1705 C CA . LEU B 1 101 ? -10.18 11.93 5.34 1 96 101 LEU B CA 1
ATOM 1706 C C . LEU B 1 101 ? -8.984 11.664 4.426 1 96 101 LEU B C 1
ATOM 1708 O O . LEU B 1 101 ? -8.094 10.883 4.766 1 96 101 LEU B O 1
ATOM 1712 N N . THR B 1 102 ? -9.039 12.242 3.244 1 95.31 102 THR B N 1
ATOM 1713 C CA . THR B 1 102 ? -7.977 12.031 2.266 1 95.31 102 THR B CA 1
ATOM 1714 C C . THR B 1 102 ? -7.25 13.344 1.975 1 95.31 102 THR B C 1
ATOM 1716 O O . THR B 1 102 ? -7.883 14.383 1.779 1 95.31 102 THR B O 1
ATOM 1719 N N . PHE B 1 103 ? -6.012 13.234 1.957 1 95.5 103 PHE B N 1
ATOM 1720 C CA . PHE B 1 103 ? -5.203 14.406 1.645 1 95.5 103 PHE B CA 1
ATOM 1721 C C . PHE B 1 103 ? -4.062 14.047 0.702 1 95.5 103 PHE B C 1
ATOM 1723 O O . PHE B 1 103 ? -3.816 12.867 0.444 1 95.5 103 PHE B O 1
ATOM 1730 N N . ALA B 1 104 ? -3.402 15.062 0.17 1 93.38 104 ALA B N 1
ATOM 1731 C CA . ALA B 1 104 ? -2.346 14.859 -0.815 1 93.38 104 ALA B CA 1
ATOM 1732 C C . ALA B 1 104 ? -0.971 15.117 -0.209 1 93.38 104 ALA B C 1
ATOM 1734 O O . ALA B 1 104 ? -0.784 16.094 0.521 1 93.38 104 ALA B O 1
ATOM 1735 N N . ASP B 1 105 ? -0.045 14.188 -0.509 1 92.94 105 ASP B N 1
ATOM 1736 C CA . ASP B 1 105 ? 1.336 14.469 -0.131 1 92.94 105 ASP B CA 1
ATOM 1737 C C . ASP B 1 105 ? 1.983 15.445 -1.11 1 92.94 105 ASP B C 1
ATOM 1739 O O . ASP B 1 105 ? 1.342 15.898 -2.062 1 92.94 105 ASP B O 1
ATOM 1743 N N . PRO B 1 106 ? 3.238 15.82 -0.953 1 91.69 106 PRO B N 1
ATOM 1744 C CA . PRO B 1 106 ? 3.861 16.844 -1.798 1 91.69 106 PRO B CA 1
ATOM 1745 C C . PRO B 1 106 ? 3.9 16.438 -3.271 1 91.69 106 PRO B C 1
ATOM 1747 O O . PRO B 1 106 ? 4.043 17.312 -4.145 1 91.69 106 PRO B O 1
ATOM 1750 N N . ASN B 1 107 ? 3.816 15.188 -3.543 1 90 107 ASN B N 1
ATOM 1751 C CA . ASN B 1 107 ? 3.867 14.68 -4.91 1 90 107 ASN B CA 1
ATOM 1752 C C . ASN B 1 107 ? 2.477 14.328 -5.43 1 90 107 ASN B C 1
ATOM 1754 O O . ASN B 1 107 ? 2.344 13.617 -6.43 1 90 107 ASN B O 1
ATOM 1758 N N . GLN B 1 108 ? 1.518 14.656 -4.672 1 89.25 108 GLN B N 1
ATOM 1759 C CA . GLN B 1 108 ? 0.11 14.5 -5.023 1 89.25 108 GLN B CA 1
ATOM 1760 C C . GLN B 1 108 ? -0.345 13.055 -4.852 1 89.25 108 GLN B C 1
ATOM 1762 O O . GLN B 1 108 ? -1.403 12.664 -5.352 1 89.25 108 GLN B O 1
ATOM 1767 N N . ASN B 1 109 ? 0.43 12.273 -4.238 1 90.38 109 ASN B N 1
ATOM 1768 C CA . ASN B 1 109 ? -0.099 10.992 -3.791 1 90.38 109 ASN B CA 1
ATOM 1769 C C . ASN B 1 109 ? -1.202 11.172 -2.752 1 90.38 109 ASN B C 1
ATOM 1771 O O . ASN B 1 109 ? -1.072 11.992 -1.838 1 90.38 109 ASN B O 1
ATOM 1775 N N . LEU B 1 110 ? -2.217 10.414 -2.957 1 91.81 110 LEU B N 1
ATOM 1776 C CA . LEU B 1 110 ? -3.318 10.516 -2.006 1 91.81 110 LEU B CA 1
ATOM 1777 C C . LEU B 1 110 ? -3.119 9.555 -0.84 1 91.81 110 LEU B C 1
ATOM 1779 O O . LEU B 1 110 ? -2.805 8.383 -1.045 1 91.81 110 LEU B O 1
ATOM 1783 N N . ILE B 1 111 ? -3.273 10.109 0.352 1 94.06 111 ILE B N 1
ATOM 1784 C CA . ILE B 1 111 ? -3.16 9.359 1.595 1 94.06 111 ILE B CA 1
ATOM 1785 C C . ILE B 1 111 ? -4.457 9.477 2.391 1 94.06 111 ILE B C 1
ATOM 1787 O O . ILE B 1 111 ? -5.027 10.562 2.504 1 94.06 111 ILE B O 1
ATOM 1791 N N . GLU B 1 112 ? -4.852 8.398 2.9 1 95.06 112 GLU B N 1
ATOM 1792 C CA . GLU B 1 112 ? -6.09 8.383 3.672 1 95.06 112 GLU B CA 1
ATOM 1793 C C . GLU B 1 112 ? -5.82 8.078 5.145 1 95.06 112 GLU B C 1
ATOM 1795 O O . GLU B 1 112 ? -4.977 7.246 5.465 1 95.06 112 GLU B O 1
ATOM 1800 N N . ILE B 1 113 ? -6.516 8.805 6.016 1 95.12 113 ILE B N 1
ATOM 1801 C CA . ILE B 1 113 ? -6.617 8.43 7.422 1 95.12 113 ILE B CA 1
ATOM 1802 C C . ILE B 1 113 ? -8.07 8.102 7.766 1 95.12 113 ILE B C 1
ATOM 1804 O O . ILE B 1 113 ? -8.992 8.711 7.223 1 95.12 113 ILE B O 1
ATOM 1808 N N . TYR B 1 114 ? -8.133 7.141 8.617 1 93.69 114 TYR B N 1
ATOM 1809 C CA . TYR B 1 114 ? -9.438 6.578 8.93 1 93.69 114 TYR B CA 1
ATOM 1810 C C . TYR B 1 114 ? -9.539 6.203 10.406 1 93.69 114 TYR B C 1
ATOM 1812 O O . TYR B 1 114 ? -8.539 5.836 11.023 1 93.69 114 TYR B O 1
ATOM 1820 N N . TYR B 1 115 ? -10.766 6.43 10.969 1 91.06 115 TYR B N 1
ATOM 1821 C CA . TYR B 1 115 ? -11.062 5.828 12.266 1 91.06 115 TYR B CA 1
ATOM 1822 C C . TYR B 1 115 ? -12.375 5.059 12.211 1 91.06 115 TYR B C 1
ATOM 1824 O O . TYR B 1 115 ? -13.273 5.395 11.43 1 91.06 115 TYR B O 1
ATOM 1832 N N . GLU B 1 116 ? -12.438 3.984 12.938 1 85.31 116 GLU B N 1
ATOM 1833 C CA . GLU B 1 116 ? -13.609 3.121 12.984 1 85.31 116 GLU B CA 1
ATOM 1834 C C . GLU B 1 116 ? -14.602 3.6 14.039 1 85.31 116 GLU B C 1
ATOM 1836 O O . GLU B 1 116 ? -14.211 4.152 15.07 1 85.31 116 GLU B O 1
ATOM 1841 N N . ASN B 1 117 ? -15.906 3.4 13.766 1 80.25 117 ASN B N 1
ATOM 1842 C CA . ASN B 1 117 ? -16.953 3.717 14.727 1 80.25 117 ASN B CA 1
ATOM 1843 C C . ASN B 1 117 ? -16.984 2.715 15.875 1 80.25 117 ASN B C 1
ATOM 1845 O O . ASN B 1 117 ? -16.656 1.542 15.688 1 80.25 117 ASN B O 1
#

Secondary structure (DSSP, 8-state):
-----EEEEEEEEES-HHHHHHHHHHHH-PEEEEE-SSEEEEEETTEEEEEEE-SS----SS-SEEEEPSSS--HHHHHHHHHTTPPEEEEEEE-SSEEEEEEE-TT--EEEEEEE-/-----EEEEEEEEES-HHHHHHHHHHHH-PEEEEE-SSEEEEEETTEEEEEEE-SS----SS-SEEEEPSSS--HHHHHHHHHTTPPEEEEEEE-SSEEEEEEE-TT--EEEEEEE-

Solvent-accessible surface area (backbone atoms only — not comparable to full-atom values): 12598 Å² total; per-residue (Å²): 108,38,74,61,75,44,76,51,31,36,46,41,69,25,72,50,60,69,64,47,52,50,46,44,28,59,46,58,57,38,41,80,76,46,75,59,94,56,35,33,36,31,32,52,91,91,42,34,38,31,41,32,58,34,92,64,71,63,85,52,92,54,42,50,36,29,30,27,33,84,48,90,67,54,65,68,46,50,52,46,33,54,77,69,69,42,53,73,76,40,65,80,40,80,51,98,56,27,38,34,34,30,28,38,48,95,52,48,45,30,39,30,41,32,24,69,112,108,38,73,61,75,45,75,51,32,35,46,41,71,26,71,50,59,69,64,48,54,51,48,44,29,58,45,56,57,39,41,79,75,45,76,59,94,55,36,34,36,32,33,52,93,93,42,35,38,31,41,32,59,36,92,64,71,65,85,52,90,55,41,52,38,29,30,27,34,85,48,90,66,56,66,68,48,51,53,46,34,54,75,66,69,41,53,72,74,40,64,80,39,79,51,98,58,26,38,35,36,29,28,39,47,96,52,47,46,29,39,29,41,29,24,68,110

Nearest PDB structures (foldseek):
  1lqp-assembly1_B  TM=8.699E-01  e=3.917E-10  Pseudomonas aeruginosa
  5vb0-assembly6_H  TM=8.044E-01  e=4.199E-09  Escherichia coli
  2p7k-assembly1_B  TM=8.854E-01  e=4.222E-08  Listeria monocytogenes EGD-e
  3g12-assembly1_B  TM=7.043E-01  e=2.384E-07  Bdellovibrio bacteriovorus HD100
  3g12-assembly1_A  TM=7.119E-01  e=8.059E-07  Bdellovibrio bacteriovorus HD100

Organism: NCBI:txid2484901

InterPro domains:
  IPR004360 Glyoxalase/fosfomycin resistance/dioxygenase domain [PF00903] (6-113)
  IPR029068 Glyoxalase/Bleomycin resistance protein/Dihydroxybiphenyl dioxygenase [G3DSA:3.10.180.10] (2-117)
  IPR029068 Glyoxalase/Bleomycin resistance protein/Dihydroxybiphenyl dioxygenase [SSF54593] (5-116)
  IPR037523 Vicinal oxygen chelate (VOC), core domain [PS51819] (6-116)
  IPR051332 Fosfomycin Resistance Enzymes [PTHR36113] (6-115)

Sequence (234 aa):
MIIVEGIGHVNIPVTQLDASIEFYREIFDFEVETKKDAEAILSLDSFKIRLVKSTIAPDQTLAALSFVMDVDDFTEAITELEEKNVKIVRGPEGTDSGESLTFADPNQNLIEIYYENMIIVEGIGHVNIPVTQLDASIEFYREIFDFEVETKKDAEAILSLDSFKIRLVKSTIAPDQTLAALSFVMDVDDFTEAITELEEKNVKIVRGPEGTDSGESLTFADPNQNLIEIYYEN